Protein AF-A0A4Q3XPX9-F1 (afdb_monomer_lite)

Radius of gyration: 19.95 Å; chains: 1; bounding box: 42×39×56 Å

Foldseek 3Di:
DDADDDDQKDFDAQALEDAADDDPLVLQWQDDDDFFPWKKKWKFWQAKPVPNRDHGDMTGTPDIFIAPEDSRQVCQAGVWFDFDDPDQPDFDPDMDIKMKMWMWTHHPVGIFIKIAMDHPRLRGWIHSNNTIGGRFCRVQSVVCRVVSHRDHTPACPQQRADLGTRCVQPALDPDDFPAKWKAFLVSDTDGDDPVLVVVLVVVRRPADKDWDPDDVQFPDDFPSRLKMWMWTHHPGHHIWIWIATPPGACRIDTNTITGRDCVVVSVSCVVRPND

Sequence (275 aa):
MKTATCPARAQQSPTWVPQPATLAGTSDSLVPPGVPTSAVICSYPAGTNMDQQVAGKTFPLATSTTLAAGLDRIPNDLGYQMRARSSVRACTAAGGPVTNQLLGLTYPTGTVWVAAQDDPNNCSTTSNGTFTADPAFGRVLTDSAKQARWVAPPRDGGCSRGTGRVGSDRDLIPGDPIGFTVCDASNAMRPPSAALRTEVIRVLGALPTTTAQGWSSCGQAPKPQQNRSLVFDYASGPAVSIDVFVGCTPELMGAGRQAKSAAPIVALLRENGYL

pLDDT: mean 86.1, std 11.47, range [52.31, 98.31]

Structure (mmCIF, N/CA/C/O backbone):
data_AF-A0A4Q3XPX9-F1
#
_entry.id   AF-A0A4Q3XPX9-F1
#
loop_
_atom_site.group_PDB
_atom_site.id
_atom_site.type_symbol
_atom_site.label_atom_id
_atom_site.label_alt_id
_atom_site.label_comp_id
_atom_site.label_asym_id
_atom_site.label_entity_id
_atom_site.label_seq_id
_atom_site.pdbx_PDB_ins_code
_atom_site.Cartn_x
_atom_site.Cartn_y
_atom_site.Cartn_z
_atom_site.occupancy
_atom_site.B_iso_or_equiv
_atom_site.auth_seq_id
_atom_site.auth_comp_id
_atom_site.auth_asym_id
_atom_site.auth_atom_id
_atom_site.pdbx_PDB_model_num
ATOM 1 N N . MET A 1 1 ? -11.192 -16.324 23.353 1.00 59.75 1 MET A N 1
ATOM 2 C CA . MET A 1 1 ? -10.216 -15.309 22.887 1.00 59.75 1 MET A CA 1
ATOM 3 C C . MET A 1 1 ? -10.805 -13.933 23.146 1.00 59.75 1 MET A C 1
ATOM 5 O O . MET A 1 1 ? -12.013 -13.790 23.005 1.00 59.75 1 MET A O 1
ATOM 9 N N . LYS A 1 2 ? -10.005 -12.958 23.590 1.00 71.00 2 LYS A N 1
ATOM 10 C CA . LYS A 1 2 ? -10.496 -11.605 23.885 1.00 71.00 2 LYS A CA 1
ATOM 11 C C . LYS A 1 2 ? -10.460 -10.773 22.603 1.00 71.00 2 LYS A C 1
ATOM 13 O O . LYS A 1 2 ? -9.378 -10.502 22.094 1.00 71.00 2 LYS A O 1
ATOM 18 N N . THR A 1 3 ? -11.629 -10.409 22.089 1.00 82.25 3 THR A N 1
ATOM 19 C CA . THR A 1 3 ? -11.771 -9.501 20.945 1.00 82.25 3 THR A CA 1
ATOM 20 C C . THR A 1 3 ? -11.180 -8.136 21.286 1.00 82.25 3 THR A C 1
ATOM 22 O O . THR A 1 3 ? -11.338 -7.652 22.412 1.00 82.25 3 THR A O 1
ATOM 25 N N . ALA A 1 4 ? -10.505 -7.507 20.325 1.00 88.31 4 ALA A N 1
ATOM 26 C CA . ALA A 1 4 ? -10.044 -6.132 20.458 1.00 88.31 4 ALA A CA 1
ATOM 27 C C . ALA A 1 4 ? -11.218 -5.196 20.800 1.00 88.31 4 ALA A C 1
ATOM 29 O O . ALA A 1 4 ? -12.310 -5.313 20.245 1.00 88.31 4 ALA A O 1
ATOM 30 N N . THR A 1 5 ? -11.006 -4.265 21.728 1.00 93.56 5 THR A N 1
ATOM 31 C CA . THR A 1 5 ? -12.011 -3.267 22.120 1.00 93.56 5 THR A CA 1
ATOM 32 C C . THR A 1 5 ? -11.445 -1.880 21.888 1.00 93.56 5 THR A C 1
ATOM 34 O O . THR A 1 5 ? -10.318 -1.602 22.298 1.00 93.56 5 THR A O 1
ATOM 37 N N . CYS A 1 6 ? -12.226 -1.016 21.240 1.00 95.31 6 CYS A N 1
ATOM 38 C CA . CYS A 1 6 ? -11.822 0.355 20.976 1.00 95.31 6 CYS A CA 1
ATOM 39 C C . CYS A 1 6 ? -11.560 1.127 22.274 1.00 95.31 6 CYS A C 1
ATOM 41 O O . CYS A 1 6 ? -12.431 1.160 23.148 1.00 95.31 6 CYS A O 1
ATOM 43 N N . PRO A 1 7 ? -10.400 1.794 22.402 1.00 93.75 7 PRO A N 1
ATOM 44 C CA . PRO A 1 7 ? -10.174 2.741 23.483 1.00 93.75 7 PRO A CA 1
ATOM 45 C C . PRO A 1 7 ? -11.254 3.829 23.493 1.00 93.75 7 PRO A C 1
ATOM 47 O O . PRO A 1 7 ? -11.542 4.425 22.456 1.00 93.75 7 PRO A O 1
ATOM 50 N N . ALA A 1 8 ? -11.828 4.136 24.659 1.00 93.06 8 ALA A N 1
ATOM 51 C CA . ALA A 1 8 ? -12.843 5.192 24.786 1.00 93.06 8 ALA A CA 1
ATOM 52 C C . ALA A 1 8 ? -12.298 6.585 24.416 1.00 93.06 8 ALA A C 1
ATOM 54 O O . ALA A 1 8 ? -13.043 7.475 24.004 1.00 93.06 8 ALA A O 1
ATOM 55 N N . ARG A 1 9 ? -10.984 6.766 24.565 1.00 88.81 9 ARG A N 1
ATOM 56 C CA . ARG A 1 9 ? -10.237 7.931 24.107 1.00 88.81 9 ARG A CA 1
ATOM 57 C C . ARG A 1 9 ? -8.933 7.479 23.482 1.00 88.81 9 ARG A C 1
ATOM 59 O O . ARG A 1 9 ? -8.343 6.498 23.930 1.00 88.81 9 ARG A O 1
ATOM 66 N N . ALA A 1 10 ? -8.469 8.243 22.508 1.00 84.44 10 ALA A N 1
ATOM 67 C CA . ALA A 1 10 ? -7.143 8.082 21.949 1.00 84.44 10 ALA A CA 1
ATOM 68 C C . ALA A 1 10 ? -6.369 9.393 22.055 1.00 84.44 10 ALA A C 1
ATOM 70 O O . ALA A 1 10 ? -6.922 10.473 21.842 1.00 84.44 10 ALA A O 1
ATOM 71 N N . GLN A 1 11 ? -5.099 9.297 22.424 1.00 75.88 11 GLN A N 1
ATOM 72 C CA . GLN A 1 11 ? -4.225 10.451 22.576 1.00 75.88 11 GLN A CA 1
ATOM 73 C C . GLN A 1 11 ? -3.397 10.641 21.309 1.00 75.88 11 GLN A C 1
ATOM 75 O O . GLN A 1 11 ? -2.815 9.689 20.793 1.00 75.88 11 GLN A O 1
ATOM 80 N N . GLN A 1 12 ? -3.312 11.880 20.838 1.00 67.50 12 GLN A N 1
ATOM 81 C CA . GLN A 1 12 ? -2.351 12.266 19.821 1.00 67.50 12 GLN A CA 1
ATOM 82 C C . GLN A 1 12 ? -0.959 12.364 20.459 1.00 67.50 12 GLN A C 1
ATOM 84 O O . GLN A 1 12 ? -0.681 13.267 21.254 1.00 67.50 12 GLN A O 1
ATOM 89 N N . SER A 1 13 ? -0.080 11.425 20.114 1.00 57.84 13 SER A N 1
ATOM 90 C CA . SER A 1 13 ? 1.366 11.684 20.067 1.00 57.84 13 SER A CA 1
ATOM 91 C C . SER A 1 13 ? 1.620 12.623 18.869 1.00 57.84 13 SER A C 1
ATOM 93 O O . SER A 1 13 ? 0.742 12.685 18.008 1.00 57.84 13 SER A O 1
ATOM 95 N N . PRO A 1 14 ? 2.729 13.384 18.746 1.00 60.28 14 PRO A N 1
ATOM 96 C CA . PRO A 1 14 ? 2.996 14.232 17.567 1.00 60.28 14 PRO A CA 1
ATOM 97 C C . PRO A 1 14 ? 2.705 13.565 16.205 1.00 60.28 14 PRO A C 1
ATOM 99 O O . PRO A 1 14 ? 2.434 14.262 15.232 1.00 60.28 14 PRO A O 1
ATOM 102 N N . THR A 1 15 ? 2.680 12.229 16.150 1.00 71.12 15 THR A N 1
ATOM 103 C CA . THR A 1 15 ? 2.099 11.414 15.077 1.00 71.12 15 THR A CA 1
ATOM 104 C C . THR A 1 15 ? 0.996 10.467 15.593 1.00 71.12 15 THR A C 1
ATOM 106 O O . THR A 1 15 ? 1.053 9.965 16.716 1.00 71.12 15 THR A O 1
ATOM 109 N N . TRP A 1 16 ? -0.024 10.187 14.770 1.00 83.88 16 TRP A N 1
ATOM 110 C CA . TRP A 1 16 ? -1.083 9.211 15.081 1.00 83.88 16 TRP A CA 1
ATOM 111 C C . TRP A 1 16 ? -0.562 7.771 14.926 1.00 83.88 16 TRP A C 1
ATOM 113 O O . TRP A 1 16 ? -0.643 7.171 13.856 1.00 83.88 16 TRP A O 1
ATOM 123 N N . VAL A 1 17 ? 0.027 7.235 15.997 1.00 87.75 17 VAL A N 1
ATOM 124 C CA . VAL A 1 17 ? 0.702 5.926 16.033 1.00 87.75 17 VAL A CA 1
ATOM 125 C C . VAL A 1 17 ? 0.261 5.166 17.293 1.00 87.75 17 VAL A C 1
ATOM 127 O O . VAL A 1 17 ? 0.177 5.780 18.361 1.00 87.75 17 VAL A O 1
ATOM 130 N N . PRO A 1 18 ? -0.048 3.857 17.212 1.00 90.06 18 PRO A N 1
ATOM 131 C CA . PRO A 1 18 ? -0.456 3.082 18.375 1.00 90.06 18 PRO A CA 1
ATOM 132 C C . PRO A 1 18 ? 0.765 2.623 19.184 1.00 90.06 18 PRO A C 1
ATOM 134 O O . PRO A 1 18 ? 1.912 2.869 18.813 1.00 90.06 18 PRO A O 1
ATOM 137 N N . GLN A 1 19 ? 0.524 1.920 20.292 1.00 89.31 19 GLN A N 1
ATOM 138 C CA . GLN A 1 19 ? 1.607 1.220 20.986 1.00 89.31 19 GLN A CA 1
ATOM 139 C C . GLN A 1 19 ? 2.285 0.210 20.042 1.00 89.31 19 GLN A C 1
ATOM 141 O O . GLN A 1 19 ? 1.569 -0.438 19.272 1.00 89.31 19 GLN A O 1
ATOM 146 N N . PRO A 1 20 ? 3.623 0.053 20.108 1.00 91.88 20 PRO A N 1
ATOM 147 C CA . PRO A 1 20 ? 4.354 -0.876 19.254 1.00 91.88 20 PRO A CA 1
ATOM 148 C C . PRO A 1 20 ? 3.776 -2.288 19.297 1.00 91.88 20 PRO A C 1
ATOM 150 O O . PRO A 1 20 ? 3.620 -2.885 20.366 1.00 91.88 20 PRO A O 1
ATOM 153 N N . ALA A 1 21 ? 3.460 -2.830 18.123 1.00 92.19 21 ALA A N 1
ATOM 154 C CA . ALA A 1 21 ? 3.026 -4.208 17.994 1.00 92.19 21 ALA A CA 1
ATOM 155 C C . ALA A 1 21 ? 4.154 -5.175 18.391 1.00 92.19 21 ALA A C 1
ATOM 157 O O . ALA A 1 21 ? 5.304 -5.016 17.973 1.00 92.19 21 ALA A O 1
ATOM 158 N N . THR A 1 22 ? 3.798 -6.193 19.177 1.00 90.75 22 THR A N 1
ATOM 159 C CA . THR A 1 22 ? 4.724 -7.195 19.731 1.00 90.75 22 THR A CA 1
ATOM 160 C C . THR A 1 22 ? 4.594 -8.576 19.086 1.00 90.75 22 THR A C 1
ATOM 162 O O . THR A 1 22 ? 5.357 -9.481 19.418 1.00 90.75 22 THR A O 1
ATOM 165 N N . LEU A 1 23 ? 3.625 -8.769 18.183 1.00 92.75 23 LEU A N 1
ATOM 166 C CA . LEU A 1 23 ? 3.420 -10.049 17.506 1.00 92.75 23 LEU A CA 1
ATOM 167 C C . LEU A 1 23 ? 4.528 -10.295 16.470 1.00 92.75 23 LEU A C 1
ATOM 169 O O . LEU A 1 23 ? 4.997 -9.380 15.804 1.00 92.75 23 LEU A O 1
ATOM 173 N N . ALA A 1 24 ? 4.932 -11.552 16.293 1.00 92.00 24 ALA A N 1
ATOM 174 C CA . ALA A 1 24 ? 5.941 -11.899 15.294 1.00 92.00 24 ALA A CA 1
ATOM 175 C C . ALA A 1 24 ? 5.511 -11.459 13.878 1.00 92.00 24 ALA A C 1
ATOM 177 O O . ALA A 1 24 ? 4.355 -11.628 13.491 1.00 92.00 24 ALA A O 1
ATOM 178 N N . GLY A 1 25 ? 6.451 -10.901 13.108 1.00 88.12 25 GLY A N 1
ATOM 179 C CA . GLY A 1 25 ? 6.216 -10.394 11.751 1.00 88.12 25 GLY A CA 1
ATOM 180 C C . GLY A 1 25 ? 5.751 -8.935 11.668 1.00 88.12 25 GLY A C 1
ATOM 181 O O . GLY A 1 25 ? 5.779 -8.361 10.583 1.00 88.12 25 GLY A O 1
ATOM 182 N N . THR A 1 26 ? 5.390 -8.285 12.784 1.00 92.25 26 THR A N 1
ATOM 183 C CA . THR A 1 26 ? 4.960 -6.869 12.771 1.00 92.25 26 THR A CA 1
ATOM 184 C C . THR A 1 26 ? 6.114 -5.867 12.705 1.00 92.25 26 THR A C 1
ATOM 186 O O . THR A 1 26 ? 5.875 -4.667 12.585 1.00 92.25 26 THR A O 1
ATOM 189 N N . SER A 1 27 ? 7.363 -6.335 12.780 1.00 92.88 27 SER A N 1
ATOM 190 C CA . SER A 1 27 ? 8.565 -5.537 12.513 1.00 92.88 27 SER A CA 1
ATOM 191 C C . SER A 1 27 ? 8.738 -5.218 11.036 1.00 92.88 27 SER A C 1
ATOM 193 O O . SER A 1 27 ? 9.240 -4.145 10.702 1.00 92.88 27 SER A O 1
ATOM 195 N N . ASP A 1 28 ? 8.311 -6.132 10.167 1.00 90.75 28 ASP A N 1
ATOM 196 C CA . ASP A 1 28 ? 8.582 -6.115 8.726 1.00 90.75 28 ASP A CA 1
ATOM 197 C C . ASP A 1 28 ? 7.334 -5.819 7.893 1.00 90.75 28 ASP A C 1
ATOM 199 O O . ASP A 1 28 ? 7.420 -5.672 6.676 1.00 90.75 28 ASP A O 1
ATOM 203 N N . SER A 1 29 ? 6.181 -5.707 8.552 1.00 93.06 29 SER A N 1
ATOM 204 C CA . SER A 1 29 ? 4.898 -5.431 7.927 1.00 93.06 29 SER A CA 1
ATOM 205 C C . SER A 1 29 ? 3.913 -4.785 8.903 1.00 93.06 29 SER A C 1
ATOM 207 O O . SER A 1 29 ? 4.084 -4.872 10.120 1.00 93.06 29 SER A O 1
ATOM 209 N N . LEU A 1 30 ? 2.849 -4.159 8.385 1.00 94.69 30 LEU A N 1
ATOM 210 C CA . LEU A 1 30 ? 1.774 -3.587 9.204 1.00 94.69 30 LEU A CA 1
ATOM 211 C C . LEU A 1 30 ? 1.018 -4.656 9.999 1.00 94.69 30 LEU A C 1
ATOM 213 O O . LEU A 1 30 ? 0.559 -4.383 11.109 1.00 94.69 30 LEU A O 1
ATOM 217 N N . VAL A 1 31 ? 0.8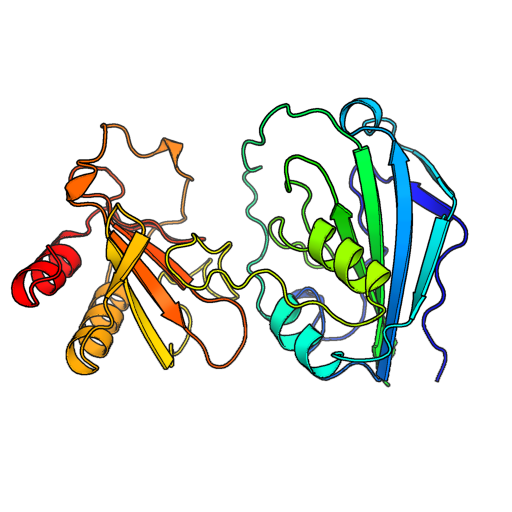93 -5.864 9.453 1.00 95.50 31 VAL A N 1
ATOM 218 C CA . VAL A 1 31 ? 0.153 -6.972 10.067 1.00 95.50 31 VAL A CA 1
ATOM 219 C C . VAL A 1 31 ? 0.906 -8.288 9.864 1.00 95.50 31 VAL A C 1
ATOM 221 O O . VAL A 1 31 ? 1.610 -8.433 8.863 1.00 95.50 31 VAL A O 1
ATOM 224 N N . PRO A 1 32 ? 0.782 -9.256 10.788 1.00 94.06 32 PRO A N 1
ATOM 225 C CA . PRO A 1 32 ? 1.360 -10.577 10.601 1.00 94.06 32 PRO A CA 1
ATOM 226 C C . PRO A 1 32 ? 0.650 -11.325 9.460 1.00 94.06 32 PRO A C 1
ATOM 228 O O . PRO A 1 32 ? -0.485 -10.989 9.106 1.00 94.06 32 PRO A O 1
ATOM 231 N N . PRO A 1 33 ? 1.285 -12.367 8.896 1.00 91.12 33 PRO A N 1
ATOM 232 C CA . PRO A 1 33 ? 0.618 -13.241 7.945 1.00 91.12 33 PRO A CA 1
ATOM 233 C C . PRO A 1 33 ? -0.530 -14.013 8.613 1.00 91.12 33 PRO A C 1
ATOM 235 O O . PRO A 1 33 ? -0.468 -14.366 9.792 1.00 91.12 33 PRO A O 1
ATOM 238 N N . GLY A 1 34 ? -1.551 -14.341 7.821 1.00 93.38 34 GLY A N 1
ATOM 239 C CA . GLY A 1 34 ? -2.706 -15.128 8.256 1.00 93.38 34 GLY A CA 1
ATOM 240 C C . GLY A 1 34 ? -3.943 -14.284 8.542 1.00 93.38 34 GLY A C 1
ATOM 241 O O . GLY A 1 34 ? -3.866 -13.084 8.769 1.00 93.38 34 GLY A O 1
ATOM 242 N N . VAL A 1 35 ? -5.113 -14.916 8.488 1.00 96.44 35 VAL A N 1
ATOM 243 C CA . VAL A 1 35 ? -6.401 -14.223 8.609 1.00 96.44 35 VAL A CA 1
ATOM 244 C C . VAL A 1 35 ? -6.704 -13.926 10.085 1.00 96.44 35 VAL A C 1
ATOM 246 O O . VAL A 1 35 ? -6.677 -14.855 10.898 1.00 96.44 35 VAL A O 1
ATOM 249 N N . PRO A 1 36 ? -7.006 -12.669 10.468 1.00 97.12 36 PRO A N 1
ATOM 250 C CA . PRO A 1 36 ? -7.437 -12.366 11.826 1.00 97.12 36 PRO A CA 1
ATOM 251 C C . PRO A 1 36 ? -8.796 -13.015 12.115 1.00 97.12 36 PRO A C 1
ATOM 253 O O . PRO A 1 36 ? -9.683 -13.062 11.267 1.00 97.12 36 PRO A O 1
ATOM 256 N N . THR A 1 37 ? -8.979 -13.480 13.347 1.00 97.25 37 THR A N 1
ATOM 257 C CA . THR A 1 37 ? -10.240 -14.081 13.822 1.00 97.25 37 THR A CA 1
ATOM 258 C C . THR A 1 37 ? -11.361 -13.056 13.988 1.00 97.25 37 THR A C 1
ATOM 260 O O . THR A 1 37 ? -12.535 -13.405 13.941 1.00 97.25 37 THR A O 1
ATOM 263 N N . SER A 1 38 ? -11.007 -11.790 14.207 1.00 97.75 38 SER A N 1
ATOM 264 C CA . SER A 1 38 ? -11.939 -10.664 14.249 1.00 97.75 38 SER A CA 1
ATOM 265 C C . SER A 1 38 ? -11.202 -9.354 13.987 1.00 97.75 38 SER A C 1
ATOM 267 O O . SER A 1 38 ? -9.986 -9.260 14.191 1.00 97.75 38 SER A O 1
ATOM 269 N N . ALA A 1 39 ? -11.946 -8.344 13.539 1.00 98.19 39 ALA A N 1
ATOM 270 C CA . ALA A 1 39 ? -11.434 -6.998 13.334 1.00 98.19 39 ALA A CA 1
ATOM 271 C C . ALA A 1 39 ? -12.439 -5.944 13.806 1.00 98.19 39 ALA A C 1
ATOM 273 O O . ALA A 1 39 ? -13.644 -6.085 13.587 1.00 98.19 39 ALA A O 1
ATOM 274 N N . VAL A 1 40 ? -11.930 -4.870 14.405 1.00 98.31 40 VAL A N 1
ATOM 275 C CA . VAL A 1 40 ? -12.704 -3.694 14.816 1.00 98.31 40 VAL A CA 1
ATOM 276 C C . VAL A 1 40 ? -12.039 -2.423 14.296 1.00 98.31 40 VAL A C 1
ATOM 278 O O . VAL A 1 40 ? -10.817 -2.314 14.327 1.00 98.31 40 VAL A O 1
ATOM 281 N N . ILE A 1 41 ? -12.829 -1.461 13.827 1.00 98.25 41 ILE A N 1
ATOM 282 C CA . ILE A 1 41 ? -12.363 -0.122 13.457 1.00 98.25 41 ILE A CA 1
ATOM 283 C C . ILE A 1 41 ? -12.927 0.888 14.451 1.00 98.25 41 ILE A C 1
ATOM 285 O O . ILE A 1 41 ? -14.134 0.937 14.687 1.00 98.25 41 ILE A O 1
ATOM 289 N N . CYS A 1 42 ? -12.037 1.695 15.013 1.00 97.88 42 CYS A N 1
ATOM 290 C CA . CYS A 1 42 ? -12.336 2.755 15.960 1.00 97.88 42 CYS A CA 1
ATOM 291 C C . CYS A 1 42 ? -12.097 4.104 15.287 1.00 97.88 42 CYS A C 1
ATOM 293 O O . CYS A 1 42 ? -10.980 4.365 14.832 1.00 97.88 42 CYS A O 1
ATOM 295 N N . SER A 1 43 ? -13.115 4.961 15.250 1.00 96.81 43 SER A N 1
ATOM 296 C CA . SER A 1 43 ? -13.021 6.280 14.620 1.00 96.81 43 SER A CA 1
ATOM 297 C C . SER A 1 43 ? -13.068 7.398 15.653 1.00 96.81 43 SER A C 1
ATOM 299 O O . SER A 1 43 ? -13.954 7.447 16.513 1.00 96.81 43 SER A O 1
ATOM 301 N N . TYR A 1 44 ? -12.124 8.323 15.520 1.00 94.44 44 TYR A N 1
ATOM 302 C CA . TYR A 1 44 ? -11.913 9.455 16.411 1.00 94.44 44 TYR A CA 1
ATOM 303 C C . TYR A 1 44 ? -11.865 10.746 15.575 1.00 94.44 44 TYR A C 1
ATOM 305 O O . TYR A 1 44 ? -10.824 11.065 14.993 1.00 94.44 44 TYR A O 1
ATOM 313 N N . PRO A 1 45 ? -12.980 11.489 15.461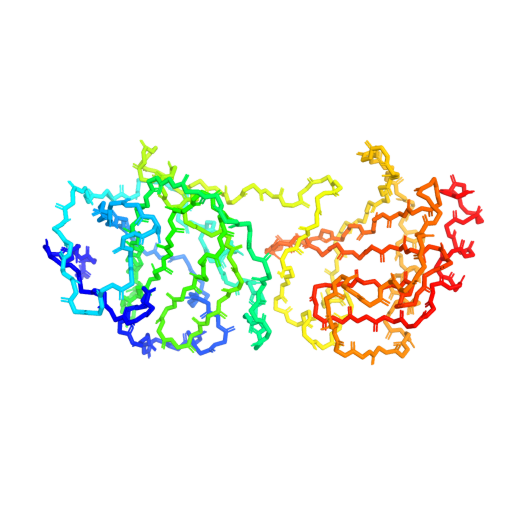 1.00 92.31 45 PRO A N 1
ATOM 314 C CA . PRO A 1 45 ? -13.004 12.776 14.777 1.00 92.31 45 PRO A CA 1
ATOM 315 C C . PRO A 1 45 ? -11.989 13.728 15.407 1.00 92.31 45 PRO A C 1
ATOM 317 O O . PRO A 1 45 ? -11.989 13.930 16.623 1.00 92.31 45 PRO A O 1
ATOM 320 N N . ALA A 1 46 ? -11.120 14.307 14.581 1.00 86.88 46 ALA A N 1
ATOM 321 C CA . ALA A 1 46 ? -9.958 15.050 15.057 1.00 86.88 46 ALA A CA 1
ATOM 322 C C . ALA A 1 46 ? -9.989 16.554 14.730 1.00 86.88 46 ALA A C 1
ATOM 324 O O . ALA A 1 46 ? -9.050 17.279 15.067 1.00 86.88 46 ALA A O 1
ATOM 325 N N . GLY A 1 47 ? -11.091 17.037 14.149 1.00 84.88 47 GLY A N 1
ATOM 326 C CA . GLY A 1 47 ? -11.241 18.421 13.698 1.00 84.88 47 GLY A CA 1
ATOM 327 C C . GLY A 1 47 ? -10.686 18.588 12.290 1.00 84.88 47 GLY A C 1
ATOM 328 O O . GLY A 1 47 ? -10.949 17.742 11.436 1.00 84.88 47 GLY A O 1
ATOM 329 N N . THR A 1 48 ? -9.935 19.660 12.043 1.00 82.69 48 THR A N 1
ATOM 330 C CA . THR A 1 48 ? -9.273 19.881 10.753 1.00 82.69 48 THR A CA 1
ATOM 331 C C . THR A 1 48 ? -7.778 19.604 10.837 1.00 82.69 48 THR A C 1
ATOM 333 O O . THR A 1 48 ? -7.175 19.765 11.895 1.00 82.69 48 THR A O 1
ATOM 336 N N . ASN A 1 49 ? -7.152 19.229 9.723 1.00 73.00 49 ASN A N 1
ATOM 337 C CA . ASN A 1 49 ? -5.699 19.024 9.639 1.00 73.00 49 ASN A CA 1
ATOM 338 C C . ASN A 1 49 ? -4.879 20.283 9.981 1.00 73.00 49 ASN A C 1
ATOM 340 O O . ASN A 1 49 ? -3.712 20.160 10.346 1.00 73.00 49 ASN A O 1
ATOM 344 N N . MET A 1 50 ? -5.486 21.471 9.919 1.00 67.44 50 MET A N 1
ATOM 345 C CA . MET A 1 50 ? -4.874 22.729 10.363 1.00 67.44 50 MET A CA 1
ATOM 346 C C . MET A 1 50 ? -4.838 22.852 11.898 1.00 67.44 50 MET A C 1
ATOM 348 O O . MET A 1 50 ? -3.954 23.507 12.441 1.00 67.44 50 MET A O 1
ATOM 352 N N . ASP A 1 51 ? -5.742 22.164 12.603 1.00 65.75 51 ASP A N 1
ATOM 353 C CA . ASP A 1 51 ? -5.859 22.178 14.070 1.00 65.75 51 ASP A CA 1
ATOM 354 C C . ASP A 1 51 ? -5.079 21.038 14.749 1.00 65.75 51 ASP A C 1
ATOM 356 O O . ASP A 1 51 ? -5.020 20.950 15.980 1.00 65.75 51 ASP A O 1
ATOM 360 N N . GLN A 1 52 ? -4.528 20.108 13.963 1.00 61.06 52 GLN A N 1
ATOM 361 C CA . GLN A 1 52 ? -3.982 18.839 14.451 1.00 61.06 52 GLN A CA 1
ATOM 362 C C . GLN A 1 52 ? -2.567 18.922 15.043 1.00 61.06 52 GLN A C 1
ATOM 364 O O . GLN A 1 52 ? -2.023 17.894 15.432 1.00 61.06 52 GLN A O 1
ATOM 369 N N . GLN A 1 53 ? -1.962 20.104 15.169 1.00 57.81 53 GLN A N 1
ATOM 370 C CA . GLN A 1 53 ? -0.582 20.235 15.669 1.00 57.81 53 GLN A CA 1
ATOM 371 C C . GLN A 1 53 ? -0.448 20.304 17.202 1.00 57.81 53 GLN A C 1
ATOM 373 O O . GLN A 1 53 ? 0.643 20.539 17.719 1.00 57.81 53 GLN A O 1
ATOM 378 N N . VAL A 1 54 ? -1.525 20.079 17.959 1.00 62.81 54 VAL A N 1
ATOM 379 C CA . VAL A 1 54 ? -1.479 20.154 19.428 1.00 62.81 54 VAL A CA 1
ATOM 380 C C . VAL A 1 54 ? -1.151 18.784 20.027 1.00 62.81 54 VAL A C 1
ATOM 382 O O . VAL A 1 54 ? -2.022 17.924 20.176 1.00 62.81 54 VAL A O 1
ATOM 385 N N . ALA A 1 55 ? 0.116 18.583 20.395 1.00 66.06 55 ALA A N 1
ATOM 386 C CA . ALA A 1 55 ? 0.557 17.390 21.117 1.00 66.06 55 ALA A CA 1
ATOM 387 C C . ALA A 1 55 ? -0.234 17.201 22.427 1.00 66.06 55 ALA A C 1
ATOM 389 O O . ALA A 1 55 ? -0.533 18.163 23.132 1.00 66.06 55 ALA A O 1
ATOM 390 N N . GLY A 1 56 ? -0.580 15.953 22.759 1.00 68.19 56 GLY A N 1
ATOM 391 C CA . GLY A 1 56 ? -1.326 15.632 23.982 1.00 68.19 56 GLY A CA 1
ATOM 392 C C . GLY A 1 56 ? -2.841 15.841 23.888 1.00 68.19 56 GLY A C 1
ATOM 393 O O . GLY A 1 56 ? -3.553 15.534 24.845 1.00 68.19 56 GLY A O 1
ATOM 394 N N . LYS A 1 57 ? -3.366 16.296 22.741 1.00 79.38 57 LYS A N 1
ATOM 395 C CA . LYS A 1 57 ? -4.812 16.335 22.492 1.00 79.38 57 LYS A CA 1
ATOM 396 C C . LYS A 1 57 ? -5.391 14.920 22.563 1.00 79.38 57 LYS A C 1
ATOM 398 O O . LYS A 1 57 ? -4.809 13.967 22.047 1.00 79.38 57 LYS A O 1
ATOM 403 N N . THR A 1 58 ? -6.541 14.780 23.217 1.00 84.69 58 THR A N 1
ATOM 404 C CA . THR A 1 58 ? -7.272 13.509 23.291 1.00 84.69 58 THR A CA 1
ATOM 405 C C . THR A 1 58 ? -8.549 13.597 22.476 1.00 84.69 58 THR A C 1
ATOM 407 O O . THR A 1 58 ? -9.228 14.624 22.476 1.00 84.69 58 THR A O 1
ATOM 410 N N . PHE A 1 59 ? -8.875 12.514 21.781 1.00 87.69 59 PHE A N 1
ATOM 411 C CA . PHE A 1 59 ? -10.057 12.412 20.941 1.00 87.69 59 PHE A CA 1
ATOM 412 C C . PHE A 1 59 ? -11.013 11.370 21.517 1.00 87.69 59 PHE A C 1
ATOM 414 O O . PHE A 1 59 ? -10.581 10.242 21.788 1.00 87.69 59 PHE A O 1
ATOM 421 N N . PRO A 1 60 ? -12.291 11.717 21.735 1.00 92.81 60 PRO A N 1
ATOM 422 C CA . PRO A 1 60 ? -13.289 10.748 22.156 1.00 92.81 60 PRO A CA 1
ATOM 423 C C . PRO A 1 60 ? -13.594 9.776 21.015 1.00 92.81 60 PRO A C 1
ATOM 425 O O . PRO A 1 60 ? -13.613 10.155 19.842 1.00 92.81 60 PRO A O 1
ATOM 428 N N . LEU A 1 61 ? -13.842 8.517 21.368 1.00 96.00 61 LEU A N 1
ATOM 429 C CA . LEU A 1 61 ? -14.366 7.529 20.434 1.00 96.00 61 LEU A CA 1
ATOM 430 C C . LEU A 1 61 ? -15.735 7.993 19.927 1.00 96.00 61 LEU A C 1
ATOM 432 O O . LEU A 1 61 ? -16.640 8.209 20.731 1.00 96.00 61 LEU A O 1
ATOM 436 N N . ALA A 1 62 ? -15.892 8.120 18.610 1.00 96.50 62 ALA A N 1
ATOM 437 C CA . ALA A 1 62 ? -17.191 8.398 18.004 1.00 96.50 62 ALA A CA 1
ATOM 438 C C . ALA A 1 62 ? -17.899 7.108 17.587 1.00 96.50 62 ALA A C 1
ATOM 440 O O . ALA A 1 62 ? -19.075 6.921 17.887 1.00 96.50 62 ALA A O 1
ATOM 441 N N . THR A 1 63 ? -17.180 6.205 16.916 1.00 97.19 63 THR A N 1
ATOM 442 C CA . THR A 1 63 ? -17.739 4.939 16.431 1.00 97.19 63 THR A CA 1
ATOM 443 C C . THR A 1 63 ? -16.772 3.783 16.641 1.00 97.19 63 THR A C 1
ATOM 445 O O . THR A 1 63 ? -15.557 3.935 16.515 1.00 97.19 63 THR A O 1
ATOM 448 N N . SER A 1 64 ? -17.339 2.615 16.937 1.00 97.75 64 SER A N 1
ATOM 449 C CA . SER A 1 64 ? -16.654 1.326 17.018 1.00 97.75 64 SER A CA 1
ATOM 450 C C . SER A 1 64 ? -17.411 0.345 16.135 1.00 97.75 64 SER A C 1
ATOM 452 O O . SER A 1 64 ? -18.570 0.034 16.415 1.00 97.75 64 SER A O 1
ATOM 454 N N . THR A 1 65 ? -16.775 -0.128 15.068 1.00 98.25 65 THR A N 1
ATOM 455 C CA . THR A 1 65 ? -17.411 -1.012 14.091 1.00 98.25 65 THR A CA 1
ATOM 456 C C . THR A 1 65 ? -16.652 -2.319 13.986 1.00 98.25 65 THR A C 1
ATOM 458 O O . THR A 1 65 ? -15.493 -2.342 13.581 1.00 98.25 65 THR A O 1
ATOM 461 N N . THR A 1 66 ? -17.318 -3.426 14.308 1.00 98.19 66 THR A N 1
ATOM 462 C CA . THR A 1 66 ? -16.786 -4.765 14.025 1.00 98.19 66 THR A CA 1
ATOM 463 C C . THR A 1 66 ? -16.991 -5.087 12.549 1.00 98.19 66 THR A C 1
ATOM 465 O O . THR A 1 66 ? -18.085 -4.888 12.021 1.00 98.19 66 THR A O 1
ATOM 468 N N . LEU A 1 67 ? -15.951 -5.584 11.879 1.00 97.94 67 LEU A N 1
ATOM 469 C CA . LEU A 1 67 ? -16.061 -6.020 10.489 1.00 97.94 67 LEU A CA 1
ATOM 470 C C . LEU A 1 67 ? -16.706 -7.405 10.434 1.00 97.94 67 LEU A C 1
ATOM 472 O O . LEU A 1 67 ? -16.183 -8.363 11.000 1.00 97.94 67 LEU A O 1
ATOM 476 N N . ALA A 1 68 ? -17.823 -7.512 9.721 1.00 96.12 68 ALA A N 1
ATOM 477 C CA . ALA A 1 68 ? -18.566 -8.757 9.553 1.00 96.12 68 ALA A CA 1
ATOM 478 C C . ALA A 1 68 ? -18.022 -9.638 8.413 1.00 96.12 68 ALA A C 1
ATOM 480 O O . ALA A 1 68 ? -18.329 -10.825 8.358 1.00 96.12 68 ALA A O 1
ATOM 481 N N . ALA A 1 69 ? -17.236 -9.074 7.488 1.00 96.31 69 ALA A N 1
ATOM 482 C CA . ALA A 1 69 ? -16.731 -9.786 6.314 1.00 96.31 69 ALA A CA 1
ATOM 483 C C . ALA A 1 69 ? -15.414 -9.203 5.772 1.00 96.31 69 ALA A C 1
ATOM 485 O O . ALA A 1 69 ? -15.071 -8.045 6.030 1.00 96.31 69 ALA A O 1
ATOM 486 N N . GLY A 1 70 ? -14.715 -10.000 4.955 1.00 95.31 70 GLY A N 1
ATOM 487 C CA . GLY A 1 70 ? -13.522 -9.593 4.202 1.00 95.31 70 GLY A CA 1
ATOM 488 C C . GLY A 1 70 ? -12.206 -9.631 4.985 1.00 95.31 70 GLY A C 1
ATOM 489 O O . GLY A 1 70 ? -11.226 -9.040 4.534 1.00 95.31 70 GLY A O 1
ATOM 490 N N . LEU A 1 71 ? -12.179 -10.297 6.146 1.00 96.50 71 LEU A N 1
ATOM 491 C CA . LEU A 1 71 ? -10.984 -10.418 6.992 1.00 96.50 71 LEU A CA 1
ATOM 492 C C . LEU A 1 71 ? -9.826 -11.129 6.283 1.00 96.50 71 LEU A C 1
ATOM 494 O O . LEU A 1 71 ? -8.668 -10.809 6.524 1.00 96.50 71 LEU A O 1
ATOM 498 N N . ASP A 1 72 ? -10.143 -12.061 5.389 1.00 95.06 72 ASP A N 1
ATOM 499 C CA . ASP A 1 72 ? -9.209 -12.839 4.575 1.00 95.06 72 ASP A CA 1
ATOM 500 C C . ASP A 1 72 ? -8.342 -11.976 3.647 1.00 95.06 72 ASP A C 1
ATOM 502 O O . ASP A 1 72 ? -7.233 -12.368 3.285 1.00 95.06 72 ASP A O 1
ATOM 506 N N . ARG A 1 73 ? -8.814 -10.774 3.303 1.00 91.94 73 ARG A N 1
ATOM 507 C CA . ARG A 1 73 ? -8.108 -9.839 2.418 1.00 91.94 73 ARG A CA 1
ATOM 508 C C . ARG A 1 73 ? -7.141 -8.917 3.153 1.00 91.94 73 ARG A C 1
ATOM 510 O O . ARG A 1 73 ? -6.154 -8.486 2.564 1.00 91.94 73 ARG A O 1
ATOM 517 N N . ILE A 1 74 ? -7.384 -8.662 4.439 1.00 94.12 74 ILE A N 1
ATOM 518 C CA . ILE A 1 74 ? -6.592 -7.735 5.263 1.00 94.12 74 ILE A CA 1
ATOM 519 C C . ILE A 1 74 ? -5.088 -8.058 5.233 1.00 94.12 74 ILE A C 1
ATOM 521 O O . ILE A 1 74 ? -4.299 -7.132 5.029 1.00 94.12 74 ILE A O 1
ATOM 525 N N . PRO A 1 75 ? -4.650 -9.326 5.380 1.00 93.00 75 PRO A N 1
ATOM 526 C CA . PRO A 1 75 ? -3.228 -9.654 5.360 1.00 93.00 75 PRO A CA 1
ATOM 527 C C . PRO A 1 75 ? -2.582 -9.366 4.008 1.00 93.00 75 PRO A C 1
ATOM 529 O O . PRO A 1 75 ? -1.427 -8.972 3.962 1.00 93.00 75 PRO A O 1
ATOM 532 N N . ASN A 1 76 ? -3.311 -9.510 2.902 1.00 89.62 76 ASN A N 1
ATOM 533 C CA . ASN A 1 76 ? -2.769 -9.187 1.585 1.00 89.62 76 ASN A CA 1
ATOM 534 C C . ASN A 1 76 ? -2.678 -7.672 1.373 1.00 89.62 76 ASN A C 1
ATOM 536 O O . ASN A 1 76 ? -1.675 -7.182 0.858 1.00 89.62 76 ASN A O 1
ATOM 540 N N . ASP A 1 77 ? -3.691 -6.922 1.801 1.00 89.94 77 ASP A N 1
ATOM 541 C CA . ASP A 1 77 ? -3.735 -5.480 1.569 1.00 89.94 77 ASP A CA 1
ATOM 542 C C . ASP A 1 77 ? -2.748 -4.725 2.473 1.00 89.94 77 ASP A C 1
ATOM 544 O O . ASP A 1 77 ? -2.019 -3.856 1.999 1.00 89.94 77 ASP A O 1
ATOM 548 N N . LEU A 1 78 ? -2.659 -5.080 3.758 1.00 92.00 78 LEU A N 1
ATOM 549 C CA . LEU A 1 78 ? -1.748 -4.434 4.713 1.00 92.00 78 LEU A CA 1
ATOM 550 C C . LEU A 1 78 ? -0.369 -5.104 4.775 1.00 92.00 78 LEU A C 1
ATOM 552 O O . LEU A 1 78 ? 0.625 -4.436 5.058 1.00 92.00 78 LEU A O 1
ATOM 556 N N . GLY A 1 79 ? -0.298 -6.412 4.518 1.00 92.75 79 GLY A N 1
ATOM 557 C CA . GLY A 1 79 ? 0.899 -7.221 4.754 1.00 92.75 79 GLY A CA 1
ATOM 558 C C . GLY A 1 79 ? 2.036 -6.987 3.757 1.00 92.75 79 GLY A C 1
ATOM 559 O O . GLY A 1 79 ? 3.199 -7.238 4.069 1.00 92.75 79 GLY A O 1
ATOM 560 N N . TYR A 1 80 ? 1.709 -6.488 2.564 1.00 90.69 80 TYR A N 1
ATOM 561 C CA . TYR A 1 80 ? 2.653 -6.317 1.455 1.00 90.69 80 TYR A CA 1
ATOM 562 C C . TYR A 1 80 ? 3.053 -4.863 1.207 1.00 90.69 80 TYR A C 1
ATOM 564 O O . TYR A 1 80 ? 3.644 -4.565 0.171 1.00 90.69 80 TYR A O 1
ATOM 572 N N . GLN A 1 81 ? 2.754 -3.957 2.135 1.00 89.38 81 GLN A N 1
ATOM 573 C CA . GLN A 1 81 ? 3.093 -2.546 1.989 1.00 89.38 81 GLN A CA 1
ATOM 574 C C . GLN A 1 81 ? 4.604 -2.309 2.066 1.00 89.38 81 GLN A C 1
ATOM 576 O O . GLN A 1 81 ? 5.312 -2.934 2.855 1.00 89.38 81 GLN A O 1
ATOM 581 N N . MET A 1 82 ? 5.102 -1.378 1.252 1.00 88.31 82 MET A N 1
ATOM 582 C CA . MET A 1 82 ? 6.476 -0.899 1.374 1.00 88.31 82 MET A CA 1
ATOM 583 C C . MET A 1 82 ? 6.630 -0.073 2.659 1.00 88.31 82 MET A C 1
ATOM 585 O O . MET A 1 82 ? 5.729 0.677 3.045 1.00 88.31 82 MET A O 1
ATOM 589 N N . ARG A 1 83 ? 7.792 -0.180 3.317 1.00 88.19 83 ARG A N 1
ATOM 590 C CA . ARG A 1 83 ? 8.131 0.705 4.436 1.00 88.19 83 ARG A CA 1
ATOM 591 C C . ARG A 1 83 ? 8.196 2.150 3.941 1.00 88.19 83 ARG A C 1
ATOM 593 O O . ARG A 1 83 ? 8.804 2.421 2.906 1.00 88.19 83 ARG A O 1
ATOM 600 N N . ALA A 1 84 ? 7.603 3.060 4.707 1.00 83.56 84 ALA A N 1
ATOM 601 C CA . ALA A 1 84 ? 7.641 4.486 4.433 1.00 83.56 84 ALA A CA 1
ATOM 602 C C . ALA A 1 84 ? 9.086 4.965 4.267 1.00 83.56 84 ALA A C 1
ATOM 604 O O . ALA A 1 84 ? 9.991 4.565 5.010 1.00 83.56 84 ALA A O 1
ATOM 605 N N . ARG A 1 85 ? 9.294 5.845 3.290 1.00 75.94 85 ARG A N 1
ATOM 606 C CA . ARG A 1 85 ? 10.598 6.471 3.055 1.00 75.94 85 ARG A CA 1
ATOM 607 C C . ARG A 1 85 ? 10.878 7.520 4.128 1.00 75.94 85 ARG A C 1
ATOM 609 O O . ARG A 1 85 ? 9.967 8.135 4.671 1.00 75.94 85 ARG A O 1
ATOM 616 N N . SER A 1 86 ? 12.158 7.765 4.401 1.00 62.59 86 SER A N 1
ATOM 617 C CA . SER A 1 86 ? 12.582 8.834 5.318 1.00 62.59 86 SER A CA 1
ATOM 618 C C . SER A 1 86 ? 12.281 10.239 4.782 1.00 62.59 86 SER A C 1
ATOM 620 O O . SER A 1 86 ? 12.200 11.189 5.557 1.00 62.59 86 SER A O 1
ATOM 622 N N . SER A 1 87 ? 12.095 10.388 3.468 1.00 59.31 87 SER A N 1
ATOM 623 C CA . SER A 1 87 ? 11.659 11.636 2.847 1.00 59.31 87 SER A CA 1
ATOM 624 C C . SER A 1 87 ? 10.148 11.816 2.999 1.00 59.31 87 SER A C 1
ATOM 626 O O . SER A 1 87 ? 9.372 11.034 2.447 1.00 59.31 87 SER A O 1
ATOM 628 N N . VAL A 1 88 ? 9.732 12.877 3.691 1.00 55.78 88 VAL A N 1
ATOM 629 C CA . VAL A 1 88 ? 8.320 13.266 3.801 1.00 55.78 88 VAL A CA 1
ATOM 630 C C . VAL A 1 88 ? 7.797 13.626 2.410 1.00 55.78 88 VAL A C 1
ATOM 632 O O . VAL A 1 88 ? 8.341 14.507 1.741 1.00 55.78 88 VAL A O 1
ATOM 635 N N . ARG A 1 89 ? 6.745 12.937 1.959 1.00 62.25 89 ARG A N 1
ATOM 636 C CA . ARG A 1 89 ? 6.037 13.293 0.725 1.00 62.25 89 ARG A CA 1
ATOM 637 C C . ARG A 1 89 ? 5.545 14.737 0.843 1.00 62.25 89 ARG A C 1
ATOM 639 O O . ARG A 1 89 ? 4.893 15.086 1.821 1.00 62.25 89 ARG A O 1
ATOM 646 N N . ALA A 1 90 ? 5.835 15.564 -0.161 1.00 62.62 90 ALA A N 1
ATOM 647 C CA . ALA A 1 90 ? 5.238 16.890 -0.245 1.00 62.62 90 ALA A CA 1
ATOM 648 C C . ALA A 1 90 ? 3.724 16.735 -0.437 1.00 62.62 90 ALA A C 1
ATOM 650 O O . ALA A 1 90 ? 3.264 16.157 -1.424 1.00 62.62 90 ALA A O 1
ATOM 651 N N . CYS A 1 91 ? 2.971 17.219 0.539 1.00 69.62 91 CYS A N 1
ATOM 652 C CA . CYS A 1 91 ? 1.520 17.170 0.564 1.00 69.62 91 CYS A CA 1
ATOM 653 C C . CYS A 1 91 ? 0.962 18.540 0.221 1.00 69.62 91 CYS A C 1
ATOM 655 O O . CYS A 1 91 ? 1.557 19.564 0.560 1.00 69.62 91 CYS A O 1
ATOM 657 N N . THR A 1 92 ? -0.175 18.567 -0.466 1.00 67.69 92 THR A N 1
ATOM 658 C CA . THR A 1 92 ? -0.889 19.819 -0.700 1.00 67.69 92 THR A CA 1
ATOM 659 C C . THR A 1 92 ? -1.324 20.428 0.633 1.00 67.69 92 THR A C 1
ATOM 661 O O . THR A 1 92 ? -1.534 19.722 1.614 1.00 67.69 92 THR A O 1
ATOM 664 N N . ALA A 1 93 ? -1.477 21.750 0.685 1.00 71.12 93 ALA A N 1
ATOM 665 C CA . ALA A 1 93 ? -1.993 22.443 1.866 1.00 71.12 93 ALA A CA 1
ATOM 666 C C . ALA A 1 93 ? -3.536 22.418 1.918 1.00 71.12 93 ALA A C 1
ATOM 668 O O . ALA A 1 93 ? -4.154 23.388 2.354 1.00 71.12 93 ALA A O 1
ATOM 669 N N . ALA A 1 94 ? -4.185 21.355 1.416 1.00 76.88 94 ALA A N 1
ATOM 670 C CA . ALA A 1 94 ? -5.642 21.307 1.388 1.00 76.88 94 ALA A CA 1
ATOM 671 C C . ALA A 1 94 ? -6.165 21.133 2.818 1.00 76.88 94 ALA A C 1
ATOM 673 O O . ALA A 1 94 ? -5.850 20.149 3.493 1.00 76.88 94 ALA A O 1
ATOM 674 N N . GLY A 1 95 ? -6.932 22.115 3.285 1.00 79.88 95 GLY A N 1
ATOM 675 C CA . GLY A 1 95 ? -7.601 22.077 4.580 1.00 79.88 95 GLY A CA 1
ATOM 676 C C . GLY A 1 95 ? -8.882 21.248 4.523 1.00 79.88 95 GLY A C 1
ATOM 677 O O . GLY A 1 95 ? -9.600 21.273 3.523 1.00 79.88 95 GLY A O 1
ATOM 678 N N . GLY A 1 96 ? -9.203 20.535 5.598 1.00 85.81 96 GLY A N 1
ATOM 679 C CA . GLY A 1 96 ? -10.470 19.817 5.703 1.00 85.81 96 GLY A CA 1
ATOM 680 C C . GLY A 1 96 ? -10.549 18.875 6.902 1.00 85.81 96 GLY A C 1
ATOM 681 O O . GLY A 1 96 ? -9.622 18.831 7.717 1.00 85.81 96 GLY A O 1
ATOM 682 N N . PRO A 1 97 ? -11.675 18.154 7.039 1.00 89.00 97 PRO A N 1
ATOM 683 C CA . PRO A 1 97 ? -11.934 17.312 8.194 1.00 89.00 97 PRO A CA 1
ATOM 684 C C . PRO A 1 97 ? -10.966 16.138 8.243 1.00 89.00 97 PRO A C 1
ATOM 686 O O . PRO A 1 97 ? -10.632 15.547 7.218 1.00 89.00 97 PRO A O 1
ATOM 689 N N . VAL A 1 98 ? -10.573 15.778 9.459 1.00 88.50 98 VAL A N 1
ATOM 690 C CA . VAL A 1 98 ? -9.713 14.636 9.724 1.00 88.50 98 VAL A CA 1
ATOM 691 C C . VAL A 1 98 ? -10.384 13.671 10.680 1.00 88.50 98 VAL A C 1
ATOM 693 O O . VAL A 1 98 ? -10.929 14.065 11.716 1.00 88.50 98 VAL A O 1
ATOM 696 N N . THR A 1 99 ? -10.287 12.387 10.352 1.00 92.06 99 THR A N 1
ATOM 697 C CA . THR A 1 99 ? -10.663 11.302 11.256 1.00 92.06 99 THR A CA 1
ATOM 698 C C . THR A 1 99 ? -9.466 10.402 11.511 1.00 92.06 99 THR A C 1
ATOM 700 O O . THR A 1 99 ? -8.903 9.804 10.595 1.00 92.06 99 THR A O 1
ATOM 703 N N . ASN A 1 100 ? -9.104 10.278 12.781 1.00 92.44 100 ASN A N 1
ATOM 704 C CA . ASN A 1 100 ? -8.101 9.335 13.239 1.00 92.44 100 ASN A CA 1
ATOM 705 C C . ASN A 1 100 ? -8.750 7.950 13.338 1.00 92.44 100 ASN A C 1
ATOM 707 O O . ASN A 1 100 ? -9.774 7.785 14.002 1.00 92.44 100 ASN A O 1
ATOM 711 N N . GLN A 1 101 ? -8.177 6.964 12.653 1.00 94.69 101 GLN A N 1
ATOM 712 C CA . GLN A 1 101 ? -8.693 5.600 12.575 1.00 94.69 101 GLN A CA 1
ATOM 713 C C . GLN A 1 101 ? -7.734 4.629 13.262 1.00 94.69 101 GLN A C 1
ATOM 715 O O . GLN A 1 101 ? -6.515 4.717 13.095 1.00 94.69 101 GLN A O 1
ATOM 720 N N . LEU A 1 102 ? -8.285 3.679 14.013 1.00 95.88 102 LEU A N 1
ATOM 721 C CA . LEU A 1 102 ? -7.533 2.595 14.635 1.00 95.88 102 LEU A CA 1
ATOM 722 C C . LEU A 1 102 ? -8.192 1.252 14.301 1.00 95.88 102 LEU A C 1
ATOM 724 O O . LEU A 1 102 ? -9.320 0.991 14.710 1.00 95.88 102 LEU A O 1
ATOM 728 N N . LEU A 1 103 ? -7.488 0.402 13.559 1.00 97.62 103 LEU A N 1
ATOM 729 C CA . LEU A 1 103 ? -7.895 -0.961 13.231 1.00 97.62 103 LEU A CA 1
ATOM 730 C C . LEU A 1 103 ? -7.284 -1.931 14.248 1.00 97.62 103 LEU A C 1
ATOM 732 O O . LEU A 1 103 ? -6.066 -2.076 14.311 1.00 97.62 103 LEU A O 1
ATOM 736 N N . GLY A 1 104 ? -8.121 -2.608 15.027 1.00 97.75 104 GLY A N 1
ATOM 737 C CA . GLY A 1 104 ? -7.721 -3.704 15.907 1.00 97.75 104 GLY A CA 1
ATOM 738 C C . GLY A 1 104 ? -7.965 -5.048 15.243 1.00 97.75 104 GLY A C 1
ATOM 739 O O . GLY A 1 104 ? -9.101 -5.355 14.893 1.00 97.75 104 GLY A O 1
ATOM 740 N N . LEU A 1 105 ? -6.916 -5.852 15.094 1.00 98.06 105 LEU A N 1
ATOM 741 C CA . LEU A 1 105 ? -6.951 -7.184 14.492 1.00 98.06 105 LEU A CA 1
ATOM 742 C C . LEU A 1 105 ? -6.608 -8.234 15.541 1.00 98.06 105 LEU A C 1
ATOM 744 O O . LEU A 1 105 ? -5.491 -8.246 16.058 1.00 98.06 105 LEU A O 1
ATOM 748 N N . THR A 1 106 ? -7.545 -9.128 15.845 1.00 97.56 106 THR A N 1
ATOM 749 C CA . THR A 1 106 ? -7.335 -10.191 16.832 1.00 97.56 106 THR A CA 1
ATOM 750 C C . THR A 1 106 ? -6.953 -11.497 16.143 1.00 97.56 106 THR A C 1
ATOM 752 O O . THR A 1 106 ? -7.708 -12.051 15.344 1.00 97.56 106 THR A O 1
ATOM 755 N N . TYR A 1 107 ? -5.797 -12.026 16.515 1.00 95.88 107 TYR A N 1
ATOM 756 C CA . TYR A 1 107 ? -5.252 -13.322 16.124 1.00 95.88 107 TYR A CA 1
ATOM 757 C C . TYR A 1 107 ? -5.287 -14.287 17.318 1.00 95.88 107 TYR A C 1
ATOM 759 O O . TYR A 1 107 ? -5.391 -13.843 18.466 1.00 95.88 107 TYR A O 1
ATOM 767 N N . PRO A 1 108 ? -5.127 -15.605 17.096 1.00 93.75 108 PRO A N 1
ATOM 768 C CA . PRO A 1 108 ? -4.999 -16.566 18.194 1.00 93.75 108 PRO A CA 1
ATOM 769 C C . PRO A 1 108 ? -3.858 -16.235 19.167 1.00 93.75 108 PRO A C 1
ATOM 771 O O . PRO A 1 108 ? -3.954 -16.525 20.356 1.00 93.75 108 PRO A O 1
ATOM 774 N N . THR A 1 109 ? -2.794 -15.610 18.660 1.00 91.06 109 THR A N 1
ATOM 775 C CA . THR A 1 109 ? -1.564 -15.281 19.392 1.00 91.06 109 THR A CA 1
ATOM 776 C C . THR A 1 109 ? -1.556 -13.881 20.010 1.00 91.06 109 THR A C 1
ATOM 778 O O . THR A 1 109 ? -0.628 -13.556 20.746 1.00 91.06 109 THR A O 1
ATOM 781 N N . GLY A 1 110 ? -2.561 -13.039 19.745 1.00 93.81 110 GLY A N 1
ATOM 782 C CA . GLY A 1 110 ? -2.622 -11.680 20.288 1.00 93.81 110 GLY A CA 1
ATOM 783 C C . GLY A 1 110 ? -3.379 -10.699 19.399 1.00 93.81 110 GLY A C 1
ATOM 784 O O . GLY A 1 110 ? -4.100 -11.092 18.490 1.00 93.81 110 GLY A O 1
ATOM 785 N N . THR A 1 111 ? -3.249 -9.401 19.671 1.00 95.38 111 THR A N 1
ATOM 786 C CA . THR A 1 111 ? -3.907 -8.338 18.892 1.00 95.38 111 THR A CA 1
ATOM 787 C C . THR A 1 111 ? -2.874 -7.384 18.313 1.00 95.38 111 THR A C 1
ATOM 789 O O . THR A 1 111 ? -1.948 -6.983 19.014 1.00 95.38 111 THR A O 1
ATOM 792 N N . VAL A 1 112 ? -3.064 -6.991 17.054 1.00 96.81 112 VAL A N 1
ATOM 793 C CA . VAL A 1 112 ? -2.303 -5.920 16.401 1.00 96.81 112 VAL A CA 1
ATOM 794 C C . VAL A 1 112 ? -3.208 -4.717 16.212 1.00 96.81 112 VAL A C 1
ATOM 796 O O . VAL A 1 112 ? -4.355 -4.859 15.794 1.00 96.81 112 VAL A O 1
ATOM 799 N N . TRP A 1 113 ? -2.675 -3.539 16.510 1.00 96.75 113 TRP A N 1
ATOM 800 C CA . TRP A 1 113 ? -3.338 -2.269 16.267 1.00 96.75 113 TRP A CA 1
ATOM 801 C C . TRP A 1 113 ? -2.641 -1.551 15.118 1.00 96.75 113 TRP A C 1
ATOM 803 O O . TRP A 1 113 ? -1.425 -1.392 15.147 1.00 96.75 113 TRP A O 1
ATOM 813 N N . VAL A 1 114 ? -3.407 -1.117 14.121 1.00 96.12 114 VAL A N 1
ATOM 814 C CA . VAL A 1 114 ? -2.924 -0.343 12.975 1.00 96.12 114 VAL A CA 1
ATOM 815 C C . VAL A 1 114 ? -3.625 1.009 12.976 1.00 96.12 114 VAL A C 1
ATOM 817 O O . VAL A 1 114 ? -4.850 1.083 12.910 1.00 96.12 114 VAL A O 1
ATOM 820 N N . ALA A 1 115 ? -2.852 2.080 13.067 1.00 94.50 115 ALA A N 1
ATOM 821 C CA . ALA A 1 115 ? -3.326 3.449 13.005 1.00 94.50 115 ALA A CA 1
ATOM 822 C C . ALA A 1 115 ? -3.180 3.995 11.583 1.00 94.50 115 ALA A C 1
ATOM 824 O O . ALA A 1 115 ? -2.139 3.825 10.946 1.00 94.50 115 ALA A O 1
ATOM 825 N N . ALA A 1 116 ? -4.215 4.675 11.104 1.00 92.69 116 ALA A N 1
ATOM 826 C CA . ALA A 1 116 ? -4.173 5.497 9.901 1.00 92.69 116 ALA A CA 1
ATOM 827 C C . ALA A 1 116 ? -5.047 6.733 10.114 1.00 92.69 116 ALA A C 1
ATOM 829 O O . ALA A 1 116 ? -5.895 6.760 11.006 1.00 92.69 116 ALA A O 1
ATOM 830 N N . GLN A 1 117 ? -4.864 7.754 9.289 1.00 90.38 117 GLN A N 1
ATOM 831 C CA . GLN A 1 117 ? -5.653 8.974 9.370 1.00 90.38 117 GLN A CA 1
ATOM 832 C C . GLN A 1 117 ? -6.307 9.244 8.018 1.00 90.38 117 GLN A C 1
ATOM 834 O O . GLN A 1 117 ? -5.638 9.240 6.988 1.00 90.38 117 GLN A O 1
ATOM 839 N N . ASP A 1 118 ? -7.625 9.433 8.028 1.00 90.56 118 ASP A N 1
ATOM 840 C CA . ASP A 1 118 ? -8.388 9.897 6.873 1.00 90.56 118 ASP A CA 1
ATOM 841 C C . ASP A 1 118 ? -8.319 11.421 6.850 1.00 90.56 118 ASP A C 1
ATOM 843 O O . ASP A 1 118 ? -8.983 12.090 7.647 1.00 90.56 118 ASP A O 1
ATOM 847 N N . ASP A 1 119 ? -7.440 11.949 6.002 1.00 86.12 119 ASP A N 1
ATOM 848 C CA . ASP A 1 119 ? -7.208 13.376 5.825 1.00 86.12 119 ASP A CA 1
ATOM 849 C C . ASP A 1 119 ? -7.382 13.785 4.350 1.00 86.12 119 ASP A C 1
ATOM 851 O O . ASP A 1 119 ? -7.175 12.961 3.453 1.00 86.12 119 ASP A O 1
ATOM 855 N N . PRO A 1 120 ? -7.725 15.054 4.062 1.00 83.19 120 PRO A N 1
ATOM 856 C CA . PRO A 1 120 ? -7.990 15.513 2.697 1.00 83.19 120 PRO A CA 1
ATOM 857 C C . PRO A 1 120 ? -6.811 15.367 1.730 1.00 83.19 120 PRO A C 1
ATOM 859 O O . PRO A 1 120 ? -7.026 15.290 0.523 1.00 83.19 120 PRO A O 1
ATOM 862 N N . ASN A 1 121 ? -5.576 15.339 2.238 1.00 77.88 121 ASN A N 1
ATOM 863 C CA . ASN A 1 121 ? -4.372 15.211 1.421 1.00 77.88 121 ASN A CA 1
ATOM 864 C C . ASN A 1 121 ? -3.940 13.749 1.245 1.00 77.88 121 ASN A C 1
ATOM 866 O O . ASN A 1 121 ? -3.050 13.491 0.436 1.00 77.88 121 ASN A O 1
ATOM 870 N N . ASN A 1 122 ? -4.562 12.805 1.966 1.00 78.69 122 ASN A N 1
ATOM 871 C CA . ASN A 1 122 ? -4.191 11.389 2.013 1.00 78.69 122 ASN A CA 1
ATOM 872 C C . ASN A 1 122 ? -2.675 11.214 2.192 1.00 78.69 122 ASN A C 1
ATOM 874 O O . ASN A 1 122 ? -1.980 10.609 1.370 1.00 78.69 122 ASN A O 1
ATOM 878 N N . CYS A 1 123 ? -2.164 11.847 3.240 1.00 78.50 123 CYS A N 1
ATOM 879 C CA . CYS A 1 123 ? -0.740 12.086 3.422 1.00 78.50 123 CYS A CA 1
ATOM 880 C C . CYS A 1 123 ? -0.191 11.572 4.742 1.00 78.50 123 CYS A C 1
ATOM 882 O O . CYS A 1 123 ? 1.024 11.456 4.908 1.00 78.50 123 CYS A O 1
ATOM 884 N N . SER A 1 124 ? -1.073 11.237 5.669 1.00 82.38 124 SER A N 1
ATOM 885 C CA . SER A 1 124 ? -0.678 10.602 6.908 1.00 82.38 124 SER A CA 1
ATOM 886 C C . SER A 1 124 ? -0.316 9.138 6.677 1.00 82.38 124 SER A C 1
ATOM 888 O O . SER A 1 124 ? -1.036 8.380 6.023 1.00 82.38 124 SER A O 1
ATOM 890 N N . THR A 1 125 ? 0.827 8.737 7.224 1.00 87.25 125 THR A N 1
ATOM 891 C CA . THR A 1 125 ? 1.312 7.361 7.147 1.00 87.25 125 THR A CA 1
ATOM 892 C C . THR A 1 125 ? 0.381 6.395 7.878 1.00 87.25 125 THR A C 1
ATOM 894 O O . THR A 1 125 ? -0.450 6.777 8.704 1.00 87.25 125 THR A O 1
ATOM 897 N N . THR A 1 126 ? 0.516 5.110 7.558 1.00 91.12 126 THR A N 1
ATOM 898 C CA . THR A 1 126 ? -0.160 4.023 8.279 1.00 91.12 126 THR A CA 1
ATOM 899 C C . THR A 1 126 ? 0.871 3.289 9.130 1.00 91.12 126 THR A C 1
ATOM 901 O O . THR A 1 126 ? 1.958 3.000 8.636 1.00 91.12 126 THR A O 1
ATOM 904 N N . SER A 1 127 ? 0.581 2.999 10.400 1.00 93.69 127 SER A N 1
ATOM 905 C CA . SER A 1 127 ? 1.570 2.417 11.317 1.00 93.69 127 SER A CA 1
ATOM 906 C C . SER A 1 127 ? 0.967 1.445 12.324 1.00 93.69 127 SER A C 1
ATOM 908 O O . SER A 1 127 ? -0.135 1.660 12.816 1.00 93.69 127 SER A O 1
ATOM 910 N N . ASN A 1 128 ? 1.719 0.406 12.686 1.00 95.12 128 ASN A N 1
ATOM 911 C CA . ASN A 1 128 ? 1.407 -0.476 13.818 1.00 95.12 128 ASN A CA 1
ATOM 912 C C . ASN A 1 128 ? 2.288 -0.202 15.057 1.00 95.12 128 ASN A C 1
ATOM 914 O O . ASN A 1 128 ? 2.376 -1.030 15.962 1.00 95.12 128 ASN A O 1
ATOM 918 N N . GLY A 1 129 ? 2.993 0.934 15.069 1.00 92.94 129 GLY A N 1
ATOM 919 C CA . GLY A 1 129 ? 3.926 1.331 16.126 1.00 92.94 129 GLY A CA 1
ATOM 920 C C . GLY A 1 129 ? 5.344 0.761 15.989 1.00 92.94 129 GLY A C 1
ATOM 921 O O . GLY A 1 129 ? 6.258 1.304 16.601 1.00 92.94 129 GLY A O 1
ATOM 922 N N . THR A 1 130 ? 5.553 -0.259 15.151 1.00 93.94 130 THR A N 1
ATOM 923 C CA . THR A 1 130 ? 6.879 -0.852 14.863 1.00 93.94 130 THR A CA 1
ATOM 924 C C . THR A 1 130 ? 7.254 -0.718 13.380 1.00 93.94 130 THR A C 1
ATOM 926 O O . THR A 1 130 ? 8.404 -0.466 13.016 1.00 93.94 130 THR A O 1
ATOM 929 N N . PHE A 1 131 ? 6.264 -0.842 12.503 1.00 93.38 131 PHE A N 1
ATOM 930 C CA . PHE A 1 131 ? 6.337 -0.651 11.065 1.00 93.38 131 PHE A CA 1
ATOM 931 C C . PHE A 1 131 ? 5.462 0.531 10.657 1.00 93.38 131 PHE A C 1
ATOM 933 O O . PHE A 1 131 ? 4.343 0.694 11.148 1.00 93.38 131 PHE A O 1
ATOM 940 N N . THR A 1 132 ? 5.962 1.328 9.716 1.00 91.75 132 THR A N 1
ATOM 941 C CA . THR A 1 132 ? 5.243 2.462 9.131 1.00 91.75 132 THR A CA 1
ATOM 942 C C . THR A 1 132 ? 5.301 2.333 7.617 1.00 91.75 132 THR A C 1
ATOM 944 O O . THR A 1 132 ? 6.388 2.174 7.065 1.00 91.75 132 THR A O 1
ATOM 947 N N . ALA A 1 133 ? 4.143 2.390 6.968 1.00 89.19 133 ALA A N 1
ATOM 948 C CA . ALA A 1 133 ? 3.967 2.385 5.521 1.00 89.19 133 ALA A CA 1
ATOM 949 C C . ALA A 1 133 ? 3.638 3.790 5.002 1.00 89.19 133 ALA A C 1
ATOM 951 O O . ALA A 1 133 ? 3.142 4.639 5.756 1.00 89.19 133 ALA A O 1
ATOM 952 N N . ASP A 1 134 ? 3.882 4.012 3.709 1.00 81.00 134 ASP A N 1
ATOM 953 C CA . ASP A 1 134 ? 3.423 5.220 3.018 1.00 81.00 134 ASP A CA 1
ATOM 954 C C . ASP A 1 134 ? 1.875 5.360 3.116 1.00 81.00 134 ASP A C 1
ATOM 956 O O . ASP A 1 134 ? 1.166 4.386 3.399 1.00 81.00 134 ASP A O 1
ATOM 960 N N . PRO A 1 135 ? 1.321 6.575 2.941 1.00 72.62 135 PRO A N 1
ATOM 961 C CA . PRO A 1 135 ? -0.110 6.846 3.111 1.00 72.62 135 PRO A CA 1
ATOM 962 C C . PRO A 1 135 ? -0.984 6.038 2.145 1.00 72.62 135 PRO A C 1
ATOM 964 O O . PRO A 1 135 ? -0.812 6.139 0.930 1.00 72.62 135 PRO A O 1
ATOM 967 N N . ALA A 1 136 ? -1.941 5.268 2.669 1.00 71.06 136 ALA A N 1
ATOM 968 C CA . ALA A 1 136 ? -2.880 4.511 1.829 1.00 71.06 136 ALA A CA 1
ATOM 969 C C . ALA A 1 136 ? -4.212 4.147 2.508 1.00 71.06 136 ALA A C 1
ATOM 971 O O . ALA A 1 136 ? -5.210 3.949 1.818 1.00 71.06 136 ALA A O 1
ATOM 972 N N . PHE A 1 137 ? -4.265 4.051 3.844 1.00 88.19 137 PHE A N 1
ATOM 973 C CA . PHE A 1 137 ? -5.364 3.328 4.498 1.00 88.19 137 PHE A CA 1
ATOM 974 C C . PHE A 1 137 ? -6.377 4.177 5.265 1.00 88.19 137 PHE A C 1
ATOM 976 O O . PHE A 1 137 ? -7.406 3.637 5.653 1.00 88.19 137 PHE A O 1
ATOM 983 N N . GLY A 1 138 ? -6.169 5.484 5.450 1.00 90.56 138 GLY A N 1
ATOM 984 C CA . GLY A 1 138 ? -7.105 6.334 6.201 1.00 90.56 138 GLY A CA 1
ATOM 985 C C . GLY A 1 138 ? -8.547 6.233 5.695 1.00 90.56 138 GLY A C 1
ATOM 986 O O . GLY A 1 138 ? -9.441 5.766 6.404 1.00 90.56 138 GLY A O 1
ATOM 987 N N . ARG A 1 139 ? -8.747 6.576 4.418 1.00 90.38 139 ARG A N 1
ATOM 988 C CA . ARG A 1 139 ? -10.042 6.459 3.733 1.00 90.38 139 ARG A CA 1
ATOM 989 C C . ARG A 1 139 ? -10.556 5.021 3.671 1.00 90.38 139 ARG A C 1
ATOM 991 O O . ARG A 1 139 ? -11.746 4.791 3.853 1.00 90.38 139 ARG A O 1
ATOM 998 N N . VAL A 1 140 ? -9.662 4.052 3.468 1.00 92.38 140 VAL A N 1
ATOM 999 C CA . VAL A 1 140 ? -10.007 2.621 3.422 1.00 92.38 140 VAL A CA 1
ATOM 1000 C C . VAL A 1 140 ? -10.638 2.169 4.738 1.00 92.38 140 VAL A C 1
ATOM 1002 O O . VAL A 1 140 ? -11.655 1.476 4.728 1.00 92.38 140 VAL A O 1
ATOM 1005 N N . LEU A 1 141 ? -10.084 2.599 5.875 1.00 95.69 141 LEU A N 1
ATOM 1006 C CA . LEU A 1 141 ? -10.643 2.304 7.191 1.00 95.69 141 LEU A CA 1
ATOM 1007 C C . LEU A 1 141 ? -11.979 3.020 7.410 1.00 95.69 141 LEU A C 1
ATOM 1009 O O . LEU A 1 141 ? -12.922 2.390 7.888 1.00 95.69 141 LEU A O 1
ATOM 1013 N N . THR A 1 142 ? -12.099 4.289 7.007 1.00 95.31 142 THR A N 1
ATOM 1014 C CA . THR A 1 142 ? -13.376 5.021 7.057 1.00 95.31 142 THR A CA 1
ATOM 1015 C C . THR A 1 142 ? -14.471 4.302 6.265 1.00 95.31 142 THR A C 1
ATOM 1017 O O . THR A 1 142 ? -15.572 4.089 6.777 1.00 95.31 142 THR A O 1
ATOM 1020 N N . ASP A 1 143 ? -14.190 3.897 5.028 1.00 95.62 143 ASP A N 1
ATOM 1021 C CA . ASP A 1 143 ? -15.172 3.240 4.164 1.00 95.62 143 ASP A CA 1
ATOM 1022 C C . ASP A 1 143 ? -15.486 1.816 4.642 1.00 95.62 143 ASP A C 1
ATOM 1024 O O . ASP A 1 143 ? -16.646 1.397 4.610 1.00 95.62 143 ASP A O 1
ATOM 1028 N N . SER A 1 144 ? -14.490 1.102 5.174 1.00 97.31 144 SER A N 1
ATOM 1029 C CA . SER A 1 144 ? -14.687 -0.210 5.799 1.00 97.31 144 SER A CA 1
ATOM 1030 C C . SER A 1 144 ? -15.579 -0.135 7.038 1.00 97.31 144 SER A C 1
ATOM 1032 O O . SER A 1 144 ? -16.464 -0.974 7.213 1.00 97.31 144 SER A O 1
ATOM 1034 N N . ALA A 1 145 ? -15.398 0.891 7.877 1.00 97.19 145 ALA A N 1
ATOM 1035 C CA . ALA A 1 145 ? -16.247 1.131 9.041 1.00 97.19 145 ALA A CA 1
ATOM 1036 C C . ALA A 1 145 ? -17.688 1.457 8.624 1.00 97.19 145 ALA A C 1
ATOM 1038 O O . ALA A 1 145 ? -18.629 0.875 9.154 1.00 97.19 145 ALA A O 1
ATOM 1039 N N . LYS A 1 146 ? -17.887 2.317 7.618 1.00 97.19 146 LYS A N 1
ATOM 1040 C CA . LYS A 1 146 ? -19.232 2.635 7.103 1.00 97.19 146 LYS A CA 1
ATOM 1041 C C . LYS A 1 146 ? -19.964 1.410 6.555 1.00 97.19 146 LYS A C 1
ATOM 1043 O O . LYS A 1 146 ? -21.179 1.320 6.686 1.00 97.19 146 LYS A O 1
ATOM 1048 N N . GLN A 1 147 ? -19.237 0.481 5.935 1.00 97.31 147 GLN A N 1
ATOM 1049 C CA . GLN A 1 147 ? -19.814 -0.715 5.315 1.00 97.31 147 GLN A CA 1
ATOM 1050 C C . GLN A 1 147 ? -19.807 -1.953 6.226 1.00 97.31 147 GLN A C 1
ATOM 1052 O O . GLN A 1 147 ? -20.264 -3.011 5.794 1.00 97.31 147 GLN A O 1
ATOM 1057 N N . ALA A 1 148 ? -19.260 -1.853 7.443 1.00 97.38 148 ALA A N 1
ATOM 1058 C CA . ALA A 1 148 ? -19.047 -2.973 8.366 1.00 97.38 148 ALA A CA 1
ATOM 1059 C C . ALA A 1 148 ? -18.387 -4.210 7.713 1.00 97.38 148 ALA A C 1
ATOM 1061 O O . ALA A 1 148 ? -18.639 -5.354 8.090 1.00 97.38 148 ALA A O 1
ATOM 1062 N N . ARG A 1 149 ? -17.523 -3.994 6.719 1.00 97.62 149 ARG A N 1
ATOM 1063 C CA . ARG A 1 149 ? -16.759 -5.032 6.013 1.00 97.62 149 ARG A CA 1
ATOM 1064 C C . ARG A 1 149 ? -15.445 -4.441 5.541 1.00 97.62 149 ARG A C 1
ATOM 1066 O O . ARG A 1 149 ? -15.387 -3.247 5.268 1.00 97.62 149 ARG A O 1
ATOM 1073 N N . TRP A 1 150 ? -14.415 -5.265 5.387 1.00 96.31 150 TRP A N 1
ATOM 1074 C CA . TRP A 1 150 ? -13.171 -4.790 4.791 1.00 96.31 150 TRP A CA 1
ATOM 1075 C C . TRP A 1 150 ? -13.412 -4.358 3.344 1.00 96.31 150 TRP A C 1
ATOM 1077 O O . TRP A 1 150 ? -13.809 -5.170 2.500 1.00 96.31 150 TRP A O 1
ATOM 1087 N N . VAL A 1 151 ? -13.180 -3.082 3.066 1.00 92.88 151 VAL A N 1
ATOM 1088 C CA . VAL A 1 151 ? -13.112 -2.518 1.723 1.00 92.88 151 VAL A CA 1
ATOM 1089 C C . VAL A 1 151 ? -11.653 -2.600 1.308 1.00 92.88 151 VAL A C 1
ATOM 1091 O O . VAL A 1 151 ? -10.783 -2.117 2.023 1.00 92.88 151 VAL A O 1
ATOM 1094 N N . ALA A 1 152 ? -11.378 -3.247 0.177 1.00 81.12 152 ALA A N 1
ATOM 1095 C CA . ALA A 1 152 ? -10.022 -3.260 -0.351 1.00 81.12 152 ALA A CA 1
ATOM 1096 C C . ALA A 1 152 ? -9.597 -1.812 -0.653 1.00 81.12 152 ALA A C 1
ATOM 1098 O O . ALA A 1 152 ? -10.445 -1.034 -1.115 1.00 81.12 152 ALA A O 1
ATOM 1099 N N . PRO A 1 153 ? -8.321 -1.442 -0.440 1.00 78.50 153 PRO A N 1
ATOM 1100 C CA . PRO A 1 153 ? -7.817 -0.199 -0.997 1.00 78.50 153 PRO A CA 1
ATOM 1101 C C . PRO A 1 153 ? -8.163 -0.174 -2.489 1.00 78.50 153 PRO A C 1
ATOM 1103 O O . PRO A 1 153 ? -8.198 -1.246 -3.117 1.00 78.50 153 PRO A O 1
ATOM 1106 N N . PRO A 1 154 ? -8.452 1.005 -3.070 1.00 65.81 154 PRO A N 1
ATOM 1107 C CA . PRO A 1 154 ? -8.499 1.122 -4.516 1.00 65.81 154 PRO A CA 1
ATOM 1108 C C . PRO A 1 154 ? -7.241 0.438 -5.028 1.00 65.81 154 PRO A C 1
ATOM 1110 O O . PRO A 1 154 ? -6.137 0.819 -4.637 1.00 65.81 154 PRO A O 1
ATOM 1113 N N . ARG A 1 155 ? -7.398 -0.654 -5.784 1.00 57.75 155 ARG A N 1
ATOM 1114 C CA . ARG A 1 155 ? -6.224 -1.262 -6.391 1.00 57.75 155 ARG A CA 1
ATOM 1115 C C . ARG A 1 155 ? -5.605 -0.145 -7.209 1.00 57.75 155 ARG A C 1
ATOM 1117 O O . ARG A 1 155 ? -6.333 0.525 -7.945 1.00 57.75 155 ARG A O 1
ATOM 1124 N N . ASP A 1 156 ? -4.292 -0.002 -7.145 1.00 55.28 156 ASP A N 1
ATOM 1125 C CA . ASP A 1 156 ? -3.529 0.710 -8.170 1.00 55.28 156 ASP A CA 1
ATOM 1126 C C . ASP A 1 156 ? -3.588 -0.064 -9.504 1.00 55.28 156 ASP A C 1
ATOM 1128 O O . ASP A 1 156 ? -2.591 -0.285 -10.176 1.00 55.28 156 ASP A O 1
ATOM 1132 N N . GLY A 1 157 ? -4.773 -0.573 -9.845 1.00 52.31 157 GLY A N 1
ATOM 1133 C CA . GLY A 1 157 ? -5.096 -1.259 -11.068 1.00 52.31 157 GLY A CA 1
ATOM 1134 C C . GLY A 1 157 ? -5.416 -0.228 -12.133 1.00 52.31 157 GLY A C 1
ATOM 1135 O O . GLY A 1 157 ? -5.919 0.866 -11.862 1.00 52.31 157 GLY A O 1
ATOM 1136 N N . GLY A 1 158 ? -5.089 -0.587 -13.363 1.00 67.25 158 GLY A N 1
ATOM 1137 C CA . GLY A 1 158 ? -4.980 0.391 -14.427 1.00 67.25 158 GLY A CA 1
ATOM 1138 C C . GLY A 1 158 ? -3.632 1.077 -14.390 1.00 67.25 158 GLY A C 1
ATOM 1139 O O . GLY A 1 158 ? -2.624 0.444 -14.111 1.00 67.25 158 GLY A O 1
ATOM 1140 N N . CYS A 1 159 ? -3.625 2.363 -14.709 1.00 75.56 159 CYS A N 1
ATOM 1141 C CA . CYS A 1 159 ? -2.407 3.148 -14.898 1.00 75.56 159 CYS A CA 1
ATOM 1142 C C . CYS A 1 159 ? -2.092 4.043 -13.694 1.00 75.56 159 CYS A C 1
ATOM 1144 O O . CYS A 1 159 ? -1.378 5.037 -13.816 1.00 75.56 159 CYS A O 1
ATOM 1146 N N . SER A 1 160 ? -2.664 3.710 -12.532 1.00 67.44 160 SER A N 1
ATOM 1147 C CA . SER A 1 160 ? -2.386 4.407 -11.279 1.00 67.44 160 SER A CA 1
ATOM 1148 C C . SER A 1 160 ? -0.978 4.083 -10.790 1.00 67.44 160 SER A C 1
ATOM 1150 O O . SER A 1 160 ? -0.483 2.965 -10.934 1.00 67.44 160 SER A O 1
ATOM 1152 N N . ARG A 1 161 ? -0.334 5.070 -10.170 1.00 67.19 161 ARG A N 1
ATOM 1153 C CA . ARG A 1 161 ? 0.988 4.898 -9.570 1.00 67.19 161 ARG A CA 1
ATOM 1154 C C . ARG A 1 161 ? 0.836 4.292 -8.186 1.00 67.19 161 ARG A C 1
ATOM 1156 O O . ARG A 1 161 ? 0.292 4.942 -7.299 1.00 67.19 161 ARG A O 1
ATOM 1163 N N . GLY A 1 162 ? 1.369 3.090 -8.006 1.00 66.56 162 GLY A N 1
ATOM 1164 C CA . GLY A 1 162 ? 1.374 2.440 -6.702 1.00 66.56 162 GLY A CA 1
ATOM 1165 C C . GLY A 1 162 ? 2.353 3.054 -5.704 1.00 66.56 162 GLY A C 1
ATOM 1166 O O . GLY A 1 162 ? 3.391 3.610 -6.070 1.00 66.56 162 GLY A O 1
ATOM 1167 N N . THR A 1 163 ? 2.044 2.899 -4.417 1.00 72.19 163 THR A N 1
ATOM 1168 C CA . THR A 1 163 ? 2.906 3.285 -3.281 1.00 72.19 163 THR A CA 1
ATOM 1169 C C . THR A 1 163 ? 4.080 2.323 -3.055 1.00 72.19 163 THR A C 1
ATOM 1171 O O . THR A 1 163 ? 4.920 2.561 -2.190 1.00 72.19 163 THR A O 1
ATOM 1174 N N . GLY A 1 164 ? 4.181 1.268 -3.868 1.00 80.88 164 GLY A N 1
ATOM 1175 C CA . GLY A 1 164 ? 5.194 0.222 -3.761 1.00 80.88 164 GLY A CA 1
ATOM 1176 C C . GLY A 1 164 ? 4.750 -0.949 -2.894 1.00 80.88 164 GLY A C 1
ATOM 1177 O O . GLY A 1 164 ? 3.708 -0.919 -2.243 1.00 80.88 164 GLY A O 1
ATOM 1178 N N . ARG A 1 165 ? 5.569 -2.002 -2.883 1.00 88.81 165 ARG A N 1
ATOM 1179 C CA . ARG A 1 165 ? 5.348 -3.200 -2.068 1.00 88.81 165 ARG A CA 1
ATOM 1180 C C . ARG A 1 165 ? 6.608 -3.607 -1.315 1.00 88.81 165 ARG A C 1
ATOM 1182 O O . ARG A 1 165 ? 7.676 -3.030 -1.514 1.00 88.81 165 ARG A O 1
ATOM 1189 N N . VAL A 1 166 ? 6.501 -4.608 -0.448 1.00 89.38 166 VAL A N 1
ATOM 1190 C CA . VAL A 1 166 ? 7.670 -5.225 0.200 1.00 89.38 166 VAL A CA 1
ATOM 1191 C C . VAL A 1 166 ? 8.734 -5.570 -0.854 1.00 89.38 166 VAL A C 1
ATOM 1193 O O . VAL A 1 166 ? 8.438 -6.220 -1.855 1.00 89.38 166 VAL A O 1
ATOM 1196 N N . GLY A 1 167 ? 9.971 -5.116 -0.630 1.00 89.62 167 GLY A N 1
ATOM 1197 C CA . GLY A 1 167 ? 11.104 -5.291 -1.543 1.00 89.62 167 GLY A CA 1
ATOM 1198 C C . GLY A 1 167 ? 11.285 -4.172 -2.574 1.00 89.62 167 GLY A C 1
ATOM 1199 O O . GLY A 1 167 ? 12.351 -4.088 -3.180 1.00 89.62 167 GLY A O 1
ATOM 1200 N N . SER A 1 168 ? 10.309 -3.272 -2.751 1.00 89.44 168 SER A N 1
ATOM 1201 C CA . SER A 1 168 ? 10.432 -2.122 -3.664 1.00 89.44 168 SER A CA 1
ATOM 1202 C C . SER A 1 168 ? 11.518 -1.115 -3.252 1.00 89.44 168 SER A C 1
ATOM 1204 O O . SER A 1 168 ? 11.872 -0.244 -4.041 1.00 89.44 168 SER A O 1
ATOM 1206 N N . ASP A 1 169 ? 12.053 -1.211 -2.033 1.00 87.25 169 ASP A N 1
ATOM 1207 C CA . ASP A 1 169 ? 13.216 -0.466 -1.537 1.00 87.25 169 ASP A CA 1
ATOM 1208 C C . ASP A 1 169 ? 14.556 -0.992 -2.081 1.00 87.25 169 ASP A C 1
ATOM 1210 O O . ASP A 1 169 ? 15.560 -0.273 -2.051 1.00 87.25 169 ASP A O 1
ATOM 1214 N N . ARG A 1 170 ? 14.565 -2.221 -2.610 1.00 90.00 170 ARG A N 1
ATOM 1215 C CA . ARG A 1 170 ? 15.751 -2.908 -3.142 1.00 90.00 170 ARG A CA 1
ATOM 1216 C C . ARG A 1 170 ? 15.678 -3.089 -4.652 1.00 90.00 170 ARG A C 1
ATOM 1218 O O . ARG A 1 170 ? 16.651 -2.789 -5.338 1.00 90.00 170 ARG A O 1
ATOM 1225 N N . ASP A 1 171 ? 14.501 -3.451 -5.156 1.00 91.50 171 ASP A N 1
ATOM 1226 C CA . ASP A 1 171 ? 14.293 -3.841 -6.549 1.00 91.50 171 ASP A CA 1
ATOM 1227 C C . ASP A 1 171 ? 13.231 -2.967 -7.232 1.00 91.50 171 ASP A C 1
ATOM 1229 O O . ASP A 1 171 ? 12.260 -2.537 -6.609 1.00 91.50 171 ASP A O 1
ATOM 1233 N N . LEU A 1 172 ? 13.391 -2.715 -8.539 1.00 91.50 172 LEU A N 1
ATOM 1234 C CA . LEU A 1 172 ? 12.339 -2.078 -9.349 1.00 91.50 172 LEU A CA 1
ATOM 1235 C C . LEU A 1 172 ? 11.106 -2.987 -9.470 1.00 91.50 172 LEU A C 1
ATOM 1237 O O . LEU A 1 172 ? 9.984 -2.495 -9.412 1.00 91.50 172 LEU A O 1
ATOM 1241 N N . ILE A 1 173 ? 11.328 -4.299 -9.606 1.00 92.44 173 ILE A N 1
ATOM 1242 C CA . ILE A 1 173 ? 10.307 -5.351 -9.698 1.00 92.44 173 ILE A CA 1
ATOM 1243 C C . ILE A 1 173 ? 10.600 -6.389 -8.601 1.00 92.44 173 ILE A C 1
ATOM 1245 O O . ILE A 1 173 ? 11.353 -7.330 -8.840 1.00 92.44 173 ILE A O 1
ATOM 1249 N N . PRO A 1 174 ? 10.071 -6.235 -7.379 1.00 91.94 174 PRO A N 1
ATOM 1250 C CA . PRO A 1 174 ? 10.277 -7.225 -6.327 1.00 91.94 174 PRO A CA 1
ATOM 1251 C C . PRO A 1 174 ? 9.451 -8.500 -6.557 1.00 91.94 174 PRO A C 1
ATOM 1253 O O . PRO A 1 174 ? 8.240 -8.431 -6.793 1.00 91.94 174 PRO A O 1
ATOM 1256 N N . GLY A 1 175 ? 10.087 -9.664 -6.395 1.00 91.62 175 GLY A N 1
ATOM 1257 C CA . GLY A 1 175 ? 9.455 -10.986 -6.509 1.00 91.62 175 GLY A CA 1
ATOM 1258 C C . GLY A 1 175 ? 8.957 -11.318 -7.921 1.00 91.62 175 GLY A C 1
ATOM 1259 O O . GLY A 1 175 ? 9.436 -10.756 -8.901 1.00 91.62 175 GLY A O 1
ATOM 1260 N N . ASP A 1 176 ? 7.963 -12.207 -8.010 1.00 91.81 176 ASP A N 1
ATOM 1261 C CA . ASP A 1 176 ? 7.491 -12.776 -9.280 1.00 91.81 176 ASP A CA 1
ATOM 1262 C C . ASP A 1 176 ? 6.109 -12.229 -9.687 1.00 91.81 176 ASP A C 1
ATOM 1264 O O . ASP A 1 176 ? 5.082 -12.669 -9.153 1.00 91.81 176 ASP A O 1
ATOM 1268 N N . PRO A 1 177 ? 6.034 -11.248 -10.604 1.00 91.69 177 PRO A N 1
ATOM 1269 C CA . PRO A 1 177 ? 4.754 -10.738 -11.081 1.00 91.69 177 PRO A CA 1
ATOM 1270 C C . PRO A 1 177 ? 4.036 -11.753 -11.982 1.00 91.69 177 PRO A C 1
ATOM 1272 O O . PRO A 1 177 ? 4.631 -12.396 -12.848 1.00 91.69 177 PRO A O 1
ATOM 1275 N N . ILE A 1 178 ? 2.718 -11.858 -11.811 1.00 90.88 178 ILE A N 1
ATOM 1276 C CA . ILE A 1 178 ? 1.829 -12.753 -12.570 1.00 90.88 178 ILE A CA 1
ATOM 1277 C C . ILE A 1 178 ? 1.111 -12.045 -13.724 1.00 90.88 178 ILE A C 1
ATOM 1279 O O . ILE A 1 178 ? 0.567 -12.710 -14.606 1.00 90.88 178 ILE A O 1
ATOM 1283 N N . GLY A 1 179 ? 1.124 -10.711 -13.744 1.00 89.25 179 GLY A N 1
ATOM 1284 C CA . GLY A 1 179 ? 0.520 -9.878 -14.781 1.00 89.25 179 GLY A CA 1
ATOM 1285 C C . GLY A 1 179 ? 1.439 -8.728 -15.174 1.00 89.25 179 GLY A C 1
ATOM 1286 O O . GLY A 1 179 ? 2.350 -8.363 -14.432 1.00 89.25 179 GLY A O 1
ATOM 1287 N N . PHE A 1 180 ? 1.234 -8.198 -16.374 1.00 91.69 180 PHE A N 1
ATOM 1288 C CA . PHE A 1 180 ? 1.954 -7.037 -16.878 1.00 91.69 180 PHE A CA 1
ATOM 1289 C C . PHE A 1 180 ? 1.020 -6.250 -17.789 1.00 91.69 180 PHE A C 1
ATOM 1291 O O . PHE A 1 180 ? 0.349 -6.844 -18.627 1.00 91.69 180 PHE A O 1
ATOM 1298 N N . THR A 1 181 ? 0.972 -4.935 -17.620 1.00 92.62 181 THR A N 1
ATOM 1299 C CA . THR A 1 181 ? 0.201 -4.006 -18.445 1.00 92.62 181 THR A CA 1
ATOM 1300 C C . THR A 1 181 ? 1.081 -2.816 -18.799 1.00 92.62 181 THR A C 1
ATOM 1302 O O . THR A 1 181 ? 1.807 -2.300 -17.949 1.00 92.62 181 THR A O 1
ATOM 1305 N N . VAL A 1 182 ? 1.000 -2.357 -20.049 1.00 92.62 182 VAL A N 1
ATOM 1306 C CA . VAL A 1 182 ? 1.602 -1.087 -20.463 1.00 92.62 182 VAL A CA 1
ATOM 1307 C C . VAL A 1 182 ? 0.509 -0.038 -20.559 1.00 92.62 182 VAL A C 1
ATOM 1309 O O . VAL A 1 182 ? -0.496 -0.230 -21.240 1.00 92.62 182 VAL A O 1
ATOM 1312 N N . CYS A 1 183 ? 0.733 1.080 -19.894 1.00 89.94 183 CYS A N 1
ATOM 1313 C CA . CYS A 1 183 ? -0.144 2.231 -19.878 1.00 89.94 183 CYS A CA 1
ATOM 1314 C C . CYS A 1 183 ? 0.438 3.360 -20.711 1.00 89.94 183 CYS A C 1
ATOM 1316 O O . CYS A 1 183 ? 1.617 3.696 -20.565 1.00 89.94 183 CYS A O 1
ATOM 1318 N N . ASP A 1 184 ? -0.381 3.950 -21.577 1.00 85.31 184 ASP A N 1
ATOM 1319 C CA . ASP A 1 184 ? -0.007 5.168 -22.288 1.00 85.31 184 ASP A CA 1
ATOM 1320 C C . ASP A 1 184 ? -0.295 6.438 -21.473 1.00 85.31 184 ASP A C 1
ATOM 1322 O O . ASP A 1 184 ? -0.837 6.397 -20.369 1.00 85.31 184 ASP A O 1
ATOM 1326 N N . ALA A 1 185 ? 0.077 7.591 -22.030 1.00 78.75 185 ALA A N 1
ATOM 1327 C CA . ALA A 1 185 ? -0.095 8.888 -21.381 1.00 78.75 185 ALA A CA 1
ATOM 1328 C C . ALA A 1 185 ? -1.567 9.287 -21.148 1.00 78.75 185 ALA A C 1
ATOM 1330 O O . ALA A 1 185 ? -1.830 10.195 -20.361 1.00 78.75 185 ALA A O 1
ATOM 1331 N N . SER A 1 186 ? -2.519 8.629 -21.820 1.00 80.00 186 SER A N 1
ATOM 1332 C CA . SER A 1 186 ? -3.960 8.800 -21.606 1.00 80.00 186 SER A CA 1
ATOM 1333 C C . SER A 1 186 ? -4.527 7.842 -20.553 1.00 80.00 186 SER A C 1
ATOM 1335 O O . SER A 1 186 ? -5.731 7.852 -20.308 1.00 80.00 186 SER A O 1
ATOM 1337 N N . ASN A 1 187 ? -3.668 7.041 -19.909 1.00 80.31 187 ASN A N 1
ATOM 1338 C CA . ASN A 1 187 ? -4.029 5.927 -19.033 1.00 80.31 187 ASN A CA 1
ATOM 1339 C C . ASN A 1 187 ? -4.790 4.802 -19.753 1.00 80.31 187 ASN A C 1
ATOM 1341 O O . ASN A 1 187 ? -5.495 4.021 -19.108 1.00 80.31 187 ASN A O 1
ATOM 1345 N N . ALA A 1 188 ? -4.646 4.680 -21.077 1.00 85.31 188 ALA A N 1
ATOM 1346 C CA . ALA A 1 188 ? -5.167 3.520 -21.780 1.00 85.31 188 ALA A CA 1
ATOM 1347 C C . ALA A 1 188 ? -4.268 2.312 -21.499 1.00 85.31 188 ALA A C 1
ATOM 1349 O O . ALA A 1 188 ? -3.050 2.344 -21.702 1.00 85.31 188 ALA A O 1
ATOM 1350 N N . MET A 1 189 ? -4.890 1.236 -21.028 1.00 89.00 189 MET A N 1
ATOM 1351 C CA . MET A 1 189 ? -4.221 -0.024 -20.733 1.00 89.00 189 MET A CA 1
ATOM 1352 C C . MET A 1 189 ? -4.076 -0.853 -22.004 1.00 89.00 189 MET A C 1
ATOM 1354 O O . MET A 1 189 ? -5.050 -1.098 -22.716 1.00 89.00 189 MET A O 1
ATOM 1358 N N . ARG A 1 190 ? -2.871 -1.356 -22.256 1.00 89.44 190 ARG A N 1
ATOM 1359 C CA . ARG A 1 190 ? -2.592 -2.280 -23.352 1.00 89.44 190 ARG A CA 1
ATOM 1360 C C . ARG A 1 190 ? -1.903 -3.528 -22.792 1.00 89.44 190 ARG A C 1
ATOM 1362 O O . ARG A 1 190 ? -0.749 -3.433 -22.364 1.00 89.44 190 ARG A O 1
ATOM 1369 N N . PRO A 1 191 ? -2.575 -4.695 -22.784 1.00 86.69 191 PRO A N 1
ATOM 1370 C CA . PRO A 1 191 ? -1.955 -5.932 -22.333 1.00 86.69 191 PRO A CA 1
ATOM 1371 C C . PRO A 1 191 ? -0.867 -6.369 -23.339 1.00 86.69 191 PRO A C 1
ATOM 1373 O O . PRO A 1 191 ? -1.122 -6.393 -24.545 1.00 86.69 191 PRO A O 1
ATOM 1376 N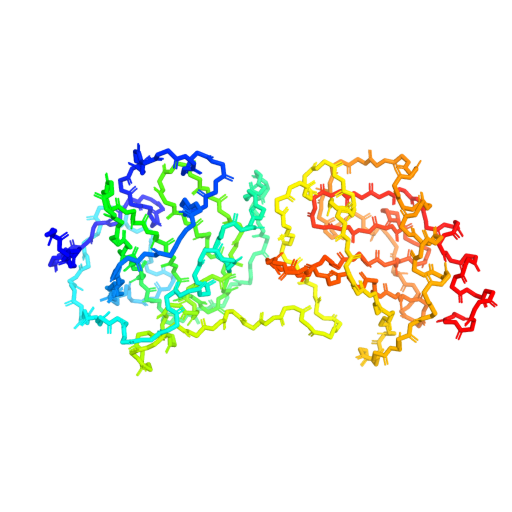 N . PRO A 1 192 ? 0.354 -6.673 -22.879 1.00 88.25 192 PRO A N 1
ATOM 1377 C CA . PRO A 1 192 ? 1.451 -7.211 -23.670 1.00 88.25 192 PRO A CA 1
ATOM 1378 C C . PRO A 1 192 ? 1.475 -8.734 -23.731 1.00 88.25 192 PRO A C 1
ATOM 1380 O O . PRO A 1 192 ? 0.824 -9.435 -22.957 1.00 88.25 192 PRO A O 1
ATOM 1383 N N . SER A 1 193 ? 2.265 -9.249 -24.675 1.00 91.44 193 SER A N 1
ATOM 1384 C CA . SER A 1 193 ? 2.534 -10.681 -24.779 1.00 91.44 193 SER A CA 1
ATOM 1385 C C . SER A 1 193 ? 3.307 -11.186 -23.555 1.00 91.44 193 SER A C 1
ATOM 1387 O O . SER A 1 193 ? 4.078 -10.455 -22.925 1.00 91.44 193 SER A O 1
ATOM 1389 N N . ALA A 1 194 ? 3.153 -12.474 -23.238 1.00 90.06 194 ALA A N 1
ATOM 1390 C CA . ALA A 1 194 ? 3.915 -13.107 -22.162 1.00 90.06 194 ALA A CA 1
ATOM 1391 C C . ALA A 1 194 ? 5.436 -13.052 -22.411 1.00 90.06 194 ALA A C 1
ATOM 1393 O O . ALA A 1 194 ? 6.201 -12.910 -21.461 1.00 90.06 194 ALA A O 1
ATOM 1394 N N . ALA A 1 195 ? 5.866 -13.112 -23.677 1.00 92.88 195 ALA A N 1
ATOM 1395 C CA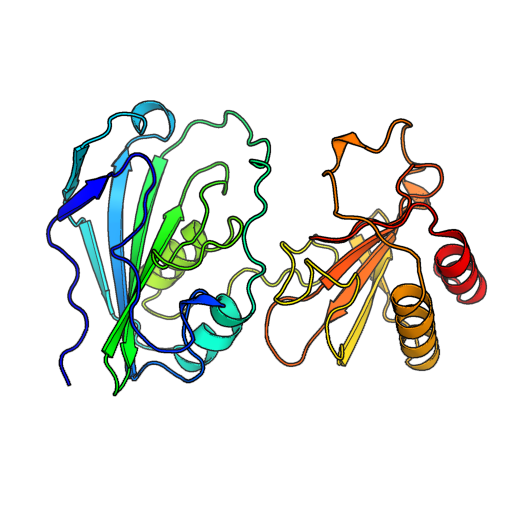 . ALA A 1 195 ? 7.272 -12.985 -24.056 1.00 92.88 195 ALA A CA 1
ATOM 1396 C C . ALA A 1 195 ? 7.825 -11.590 -23.727 1.00 92.88 195 ALA A C 1
ATOM 1398 O O . ALA A 1 195 ? 8.871 -11.484 -23.089 1.00 92.88 195 ALA A O 1
ATOM 1399 N N . LEU A 1 196 ? 7.086 -10.527 -24.078 1.00 94.06 196 LEU A N 1
ATOM 1400 C CA . LEU A 1 196 ? 7.481 -9.159 -23.744 1.00 94.06 196 LEU A CA 1
ATOM 1401 C C . LEU A 1 196 ? 7.537 -8.949 -22.228 1.00 94.06 196 LEU A C 1
ATOM 1403 O O . LEU A 1 196 ? 8.468 -8.320 -21.738 1.00 94.06 196 LEU A O 1
ATOM 1407 N N . ARG A 1 197 ? 6.589 -9.517 -21.471 1.00 93.75 197 ARG A N 1
ATOM 1408 C CA . ARG A 1 197 ? 6.633 -9.490 -20.002 1.00 93.75 197 ARG A CA 1
ATOM 1409 C C . ARG A 1 197 ? 7.935 -10.075 -19.464 1.00 93.75 197 ARG A C 1
ATOM 1411 O O . ARG A 1 197 ? 8.606 -9.419 -18.674 1.00 93.75 197 ARG A O 1
ATOM 1418 N N . THR A 1 198 ? 8.272 -11.299 -19.869 1.00 94.50 198 THR A N 1
ATOM 1419 C CA . THR A 1 198 ? 9.481 -11.988 -19.397 1.00 94.50 198 THR A CA 1
ATOM 1420 C C . THR A 1 198 ? 10.730 -11.167 -19.696 1.00 94.50 198 THR A C 1
ATOM 1422 O O . THR A 1 198 ? 11.577 -10.990 -18.822 1.00 94.50 198 THR A O 1
ATOM 1425 N N . GLU A 1 199 ? 10.816 -10.612 -20.902 1.00 96.44 199 GLU A N 1
ATOM 1426 C CA . GLU A 1 199 ? 11.977 -9.836 -21.320 1.00 96.44 199 GLU A CA 1
ATOM 1427 C C . GLU A 1 199 ? 12.082 -8.493 -20.587 1.00 96.44 199 GLU A C 1
ATOM 1429 O O . GLU A 1 199 ? 13.156 -8.133 -20.108 1.00 96.44 199 GLU A O 1
ATOM 1434 N N . VAL A 1 200 ? 10.966 -7.783 -20.398 1.00 96.12 200 VAL A N 1
ATOM 1435 C CA . VAL A 1 200 ? 10.931 -6.543 -19.609 1.00 96.12 200 VAL A CA 1
ATOM 1436 C C . VAL A 1 200 ? 11.357 -6.797 -18.162 1.00 96.12 200 VAL A C 1
ATOM 1438 O O . VAL A 1 200 ? 12.187 -6.051 -17.647 1.00 96.12 200 VAL A O 1
ATOM 1441 N N . ILE A 1 201 ? 10.851 -7.851 -17.510 1.00 95.19 201 ILE A N 1
ATOM 1442 C CA . ILE A 1 201 ? 11.246 -8.207 -16.135 1.00 95.19 201 ILE A CA 1
ATOM 1443 C C . ILE A 1 201 ? 12.748 -8.485 -16.068 1.00 95.19 201 ILE A C 1
ATOM 1445 O O . ILE A 1 201 ? 13.437 -7.942 -15.204 1.00 95.19 201 ILE A O 1
ATOM 1449 N N . ARG A 1 202 ? 13.268 -9.285 -17.007 1.00 95.69 202 ARG A N 1
ATOM 1450 C CA . ARG A 1 202 ? 14.693 -9.627 -17.087 1.00 95.69 202 ARG A CA 1
ATOM 1451 C C . ARG A 1 202 ? 15.561 -8.380 -17.239 1.00 95.69 202 ARG A C 1
ATOM 1453 O O . ARG A 1 202 ? 16.561 -8.242 -16.538 1.00 95.69 202 ARG A O 1
ATOM 1460 N N . VAL A 1 203 ? 15.188 -7.474 -18.144 1.00 96.44 203 VAL A N 1
ATOM 1461 C CA . VAL A 1 203 ? 15.928 -6.230 -18.375 1.00 96.44 203 VAL A CA 1
ATOM 1462 C C . VAL A 1 203 ? 15.869 -5.331 -17.147 1.00 96.44 203 VAL A C 1
ATOM 1464 O O . VAL A 1 203 ? 16.921 -4.901 -16.684 1.00 96.44 203 VAL A O 1
ATOM 1467 N N . LEU A 1 204 ? 14.683 -5.087 -16.582 1.00 95.56 204 LEU A N 1
ATOM 1468 C CA . LEU A 1 204 ? 14.524 -4.252 -15.388 1.00 95.56 204 LEU A CA 1
ATOM 1469 C C . LEU A 1 204 ? 15.320 -4.788 -14.193 1.00 95.56 204 LEU A C 1
ATOM 1471 O O . LEU A 1 204 ? 15.930 -3.996 -13.478 1.00 95.56 204 LEU A O 1
ATOM 1475 N N . GLY A 1 205 ? 15.357 -6.110 -14.005 1.00 94.12 205 GLY A N 1
ATOM 1476 C CA . GLY A 1 205 ? 16.135 -6.760 -12.948 1.00 94.12 205 GLY A CA 1
ATOM 1477 C C . GLY A 1 205 ? 17.654 -6.640 -13.116 1.00 94.12 205 GLY A C 1
ATOM 1478 O O . GLY A 1 205 ? 18.383 -6.763 -12.138 1.00 94.12 205 GLY A O 1
ATOM 1479 N N . ALA A 1 206 ? 18.144 -6.367 -14.328 1.00 94.50 206 ALA A N 1
ATOM 1480 C CA . ALA A 1 206 ? 19.569 -6.198 -14.615 1.00 94.50 206 ALA A CA 1
ATOM 1481 C C . ALA A 1 206 ? 20.030 -4.728 -14.612 1.00 94.50 206 ALA A C 1
ATOM 1483 O O . ALA A 1 206 ? 21.230 -4.460 -14.710 1.00 94.50 206 ALA A O 1
ATOM 1484 N N . LEU A 1 207 ? 19.106 -3.763 -14.539 1.00 94.75 207 LEU A N 1
ATOM 1485 C CA . LEU A 1 207 ? 19.465 -2.350 -14.587 1.00 94.75 207 LEU A CA 1
ATOM 1486 C C . LEU A 1 207 ? 20.184 -1.912 -13.302 1.00 94.75 207 LEU A C 1
ATOM 1488 O O . LEU A 1 207 ? 19.724 -2.211 -12.199 1.00 94.75 207 LEU A O 1
ATOM 1492 N N . PRO A 1 208 ? 21.255 -1.106 -13.410 1.00 94.12 208 PRO A N 1
ATOM 1493 C CA . PRO A 1 208 ? 21.797 -0.397 -12.262 1.00 94.12 208 PRO A CA 1
ATOM 1494 C C . PRO A 1 208 ? 20.751 0.575 -11.708 1.00 94.12 208 PRO A C 1
ATOM 1496 O O . PRO A 1 208 ? 20.293 1.481 -12.412 1.00 94.12 208 PRO A O 1
ATOM 1499 N N . THR A 1 209 ? 20.388 0.406 -10.437 1.00 93.75 209 THR A N 1
ATOM 1500 C CA . THR A 1 209 ? 19.407 1.262 -9.762 1.00 93.75 209 THR A CA 1
ATOM 1501 C C . THR A 1 209 ? 20.023 2.011 -8.592 1.00 93.75 209 THR A C 1
ATOM 1503 O O . THR A 1 209 ? 20.986 1.560 -7.971 1.00 93.75 209 THR A O 1
ATOM 1506 N N . THR A 1 210 ? 19.416 3.138 -8.243 1.00 91.25 210 THR A N 1
ATOM 1507 C CA . THR A 1 210 ? 19.666 3.864 -6.995 1.00 91.25 210 THR A CA 1
ATOM 1508 C C . THR A 1 210 ? 18.360 4.042 -6.226 1.00 91.25 210 THR A C 1
ATOM 1510 O O . THR A 1 210 ? 17.275 3.778 -6.749 1.00 91.25 210 THR A O 1
ATOM 1513 N N . THR A 1 211 ? 18.453 4.466 -4.966 1.00 89.12 211 THR A N 1
ATOM 1514 C CA . THR A 1 211 ? 17.275 4.825 -4.168 1.00 89.12 211 THR A CA 1
ATOM 1515 C C . THR A 1 211 ? 16.508 5.954 -4.851 1.00 89.12 211 THR A C 1
ATOM 1517 O O . THR A 1 211 ? 17.108 6.941 -5.282 1.00 89.12 211 THR A O 1
ATOM 1520 N N . ALA A 1 212 ? 15.187 5.809 -4.950 1.00 84.62 212 ALA A N 1
ATOM 1521 C CA . ALA A 1 212 ? 14.324 6.822 -5.540 1.00 84.62 212 ALA A CA 1
ATOM 1522 C C . ALA A 1 212 ? 14.377 8.127 -4.725 1.00 84.62 212 ALA A C 1
ATOM 1524 O O . ALA A 1 212 ? 14.155 8.112 -3.515 1.00 84.62 212 ALA A O 1
ATOM 1525 N N . GLN A 1 213 ? 14.632 9.259 -5.387 1.00 76.19 213 GLN A N 1
ATOM 1526 C CA . GLN A 1 213 ? 14.732 10.586 -4.750 1.00 76.19 213 GLN A CA 1
ATOM 1527 C C . GLN A 1 213 ? 13.453 11.430 -4.886 1.00 76.19 213 GLN A C 1
ATOM 1529 O O . GLN A 1 213 ? 13.433 12.605 -4.529 1.00 76.19 213 GLN A O 1
ATOM 1534 N N . GLY A 1 214 ? 12.370 10.831 -5.383 1.00 63.06 214 GLY A N 1
ATOM 1535 C CA . GLY A 1 214 ? 11.123 11.535 -5.663 1.00 63.06 214 GLY A CA 1
ATOM 1536 C C . GLY A 1 214 ? 11.133 12.278 -7.003 1.00 63.06 214 GLY A C 1
ATOM 1537 O O . GLY A 1 214 ? 12.128 12.330 -7.728 1.00 63.06 214 GLY A O 1
ATOM 1538 N N . TRP A 1 215 ? 9.971 12.837 -7.344 1.00 57.16 215 TRP A N 1
ATOM 1539 C CA . TRP A 1 215 ? 9.659 13.368 -8.677 1.00 57.16 215 TRP A CA 1
ATOM 1540 C C . TRP A 1 215 ? 10.430 14.635 -9.071 1.00 57.16 215 TRP A C 1
ATOM 1542 O O . TRP A 1 215 ? 10.533 14.963 -10.250 1.00 57.16 215 TRP A O 1
ATOM 1552 N N . SER A 1 216 ? 10.986 15.350 -8.091 1.00 55.62 216 SER A N 1
ATOM 1553 C CA . SER A 1 216 ? 11.739 16.594 -8.299 1.00 55.62 216 SER A CA 1
ATOM 1554 C C . SER A 1 216 ? 13.046 16.402 -9.072 1.00 55.62 216 SER A C 1
ATOM 1556 O O . SER A 1 216 ? 13.682 17.383 -9.444 1.00 55.62 216 SER A O 1
ATOM 1558 N N . SER A 1 217 ? 13.449 15.155 -9.324 1.00 53.75 217 SER A N 1
ATOM 1559 C CA . SER A 1 217 ? 14.681 14.826 -10.037 1.00 53.75 217 SER A CA 1
ATOM 1560 C C . SER A 1 217 ? 14.589 15.026 -11.554 1.00 53.75 217 SER A C 1
ATOM 1562 O O . SER A 1 217 ? 15.626 15.227 -12.181 1.00 53.75 217 SER A O 1
ATOM 1564 N N . CYS A 1 218 ? 13.386 15.074 -12.146 1.00 61.59 218 CYS A N 1
ATOM 1565 C CA . CYS A 1 218 ? 13.219 15.304 -13.582 1.00 61.59 218 CYS A CA 1
ATOM 1566 C C . CYS A 1 218 ? 13.535 16.759 -13.971 1.00 61.59 218 CYS A C 1
ATOM 1568 O O . CYS A 1 218 ? 12.650 17.605 -14.064 1.00 61.59 218 CYS A O 1
ATOM 1570 N N . GLY A 1 219 ? 14.819 17.060 -14.181 1.00 53.78 219 GLY A N 1
ATOM 1571 C CA . GLY A 1 219 ? 15.310 18.417 -14.451 1.00 53.78 219 GLY A CA 1
ATOM 1572 C C . GLY A 1 219 ? 14.875 19.026 -15.792 1.00 53.78 219 GLY A C 1
ATOM 1573 O O . GLY A 1 219 ? 15.088 20.216 -16.006 1.00 53.78 219 GLY A O 1
ATOM 1574 N N . GLN A 1 220 ? 14.269 18.242 -16.691 1.00 57.22 220 GLN A N 1
ATOM 1575 C CA . GLN A 1 220 ? 13.690 18.713 -17.953 1.00 57.22 220 GLN A CA 1
ATOM 1576 C C . GLN A 1 220 ? 12.253 18.220 -18.112 1.00 57.22 220 GLN A C 1
ATOM 1578 O O . GLN A 1 220 ? 11.903 17.149 -17.620 1.00 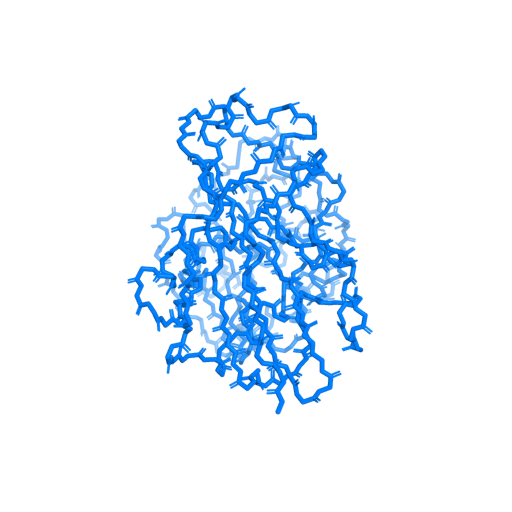57.22 220 GLN A O 1
ATOM 1583 N N . ALA A 1 221 ? 11.423 18.999 -18.812 1.00 55.75 221 ALA A N 1
ATOM 1584 C CA . ALA A 1 221 ? 10.042 18.621 -19.078 1.00 55.75 221 ALA A CA 1
ATOM 1585 C C . ALA A 1 221 ? 10.014 17.300 -19.878 1.00 55.75 221 ALA A C 1
ATOM 1587 O O . ALA A 1 221 ? 10.539 17.260 -20.995 1.00 55.75 221 ALA A O 1
ATOM 1588 N N . PRO A 1 222 ? 9.432 16.217 -19.334 1.00 61.66 222 PRO A N 1
ATOM 1589 C CA . PRO A 1 222 ? 9.384 14.936 -20.027 1.00 61.66 222 PRO A CA 1
ATOM 1590 C C . PRO A 1 222 ? 8.556 15.067 -21.308 1.00 61.66 222 PRO A C 1
ATOM 1592 O O . PRO A 1 222 ? 7.606 15.848 -21.341 1.00 61.66 222 PRO A O 1
ATOM 1595 N N . LYS A 1 223 ? 8.870 14.288 -22.352 1.00 65.00 223 LYS A N 1
ATOM 1596 C CA . LYS A 1 223 ? 8.061 14.244 -23.585 1.00 65.00 223 LYS A CA 1
ATOM 1597 C C . LYS A 1 223 ? 6.755 13.488 -23.307 1.00 65.00 223 LYS A C 1
ATOM 1599 O O . LYS A 1 223 ? 6.763 12.258 -23.359 1.00 65.00 223 LYS A O 1
ATOM 1604 N N . PRO A 1 224 ? 5.613 14.161 -23.057 1.00 64.25 224 PRO A N 1
ATOM 1605 C CA . PRO A 1 224 ? 4.477 13.521 -22.392 1.00 64.25 224 PRO A CA 1
ATOM 1606 C C . PRO A 1 224 ? 3.892 12.362 -23.201 1.00 64.25 224 PRO A C 1
ATOM 1608 O O . PRO A 1 224 ? 3.518 11.344 -22.634 1.00 64.25 224 PRO A O 1
ATOM 1611 N N . GLN A 1 225 ? 3.896 12.475 -24.533 1.00 65.44 225 GLN A N 1
ATOM 1612 C CA . GLN A 1 225 ? 3.377 11.448 -25.442 1.00 65.44 225 GLN A CA 1
ATOM 1613 C C . GLN A 1 225 ? 4.203 10.150 -25.461 1.00 65.44 225 GLN A C 1
ATOM 1615 O O . GLN A 1 225 ? 3.694 9.100 -25.855 1.00 65.44 225 GLN A O 1
ATOM 1620 N N . GLN A 1 226 ? 5.466 10.198 -25.031 1.00 72.12 226 GLN A N 1
ATOM 1621 C CA . GLN A 1 226 ? 6.369 9.043 -24.995 1.00 72.12 226 GLN A CA 1
ATOM 1622 C C . GLN A 1 226 ? 6.442 8.398 -23.609 1.00 72.12 226 GLN A C 1
ATOM 1624 O O . GLN A 1 226 ? 7.046 7.338 -23.463 1.00 72.12 226 GLN A O 1
ATOM 1629 N N . ASN A 1 227 ? 5.812 9.006 -22.601 1.00 82.56 227 ASN A N 1
ATOM 1630 C CA . ASN A 1 227 ? 5.792 8.444 -21.262 1.00 82.56 227 ASN A CA 1
ATOM 1631 C C . ASN A 1 227 ? 4.905 7.202 -21.223 1.00 82.56 227 ASN A C 1
ATOM 1633 O O . ASN A 1 227 ? 3.840 7.158 -21.849 1.00 82.56 227 ASN A O 1
ATOM 1637 N N . ARG A 1 228 ? 5.352 6.193 -20.482 1.00 88.06 228 ARG A N 1
ATOM 1638 C CA . ARG A 1 228 ? 4.604 4.957 -20.244 1.00 88.06 228 ARG A CA 1
ATOM 1639 C C . ARG A 1 228 ? 4.632 4.628 -18.765 1.00 88.06 228 ARG A C 1
ATOM 1641 O O . ARG A 1 228 ? 5.623 4.917 -18.105 1.00 88.06 228 ARG A O 1
ATOM 1648 N N . SER A 1 229 ? 3.589 3.974 -18.280 1.00 90.31 229 SER A N 1
ATOM 1649 C CA . SER A 1 229 ? 3.623 3.317 -16.973 1.00 90.31 229 SER A CA 1
ATOM 1650 C C . SER A 1 229 ? 3.567 1.810 -17.187 1.00 90.31 229 SER A C 1
ATOM 1652 O O . SER A 1 229 ? 2.766 1.300 -17.969 1.00 90.31 229 SER A O 1
ATOM 1654 N N . LEU A 1 230 ? 4.485 1.101 -16.549 1.00 92.81 230 LEU A N 1
ATOM 1655 C CA . LEU A 1 230 ? 4.617 -0.346 -16.598 1.00 92.81 230 LEU A CA 1
ATOM 1656 C C . LEU A 1 230 ? 4.052 -0.899 -15.301 1.00 92.81 230 LEU A C 1
ATOM 1658 O O . LEU A 1 230 ? 4.621 -0.656 -14.240 1.00 92.81 230 LEU A O 1
ATOM 1662 N N . VAL A 1 231 ? 2.939 -1.618 -15.386 1.00 91.81 231 VAL A N 1
ATOM 1663 C CA . VAL A 1 231 ? 2.205 -2.088 -14.211 1.00 91.81 231 VAL A CA 1
ATOM 1664 C C . VAL A 1 231 ? 2.308 -3.599 -14.120 1.00 91.81 231 VAL A C 1
ATOM 1666 O O . VAL A 1 231 ? 1.976 -4.304 -15.070 1.00 91.81 231 VAL A O 1
ATOM 1669 N N . PHE A 1 232 ? 2.793 -4.088 -12.985 1.00 91.38 232 PHE A N 1
ATOM 1670 C CA . PHE A 1 232 ? 3.052 -5.496 -12.718 1.00 91.38 232 PHE A CA 1
ATOM 1671 C C . PHE A 1 232 ? 2.142 -5.985 -11.601 1.00 91.38 232 PHE A C 1
ATOM 1673 O O . PHE A 1 232 ? 2.239 -5.525 -10.460 1.00 91.38 232 PHE A O 1
ATOM 1680 N N . ASP A 1 233 ? 1.267 -6.927 -11.936 1.00 89.06 233 ASP A N 1
ATOM 1681 C CA . ASP A 1 233 ? 0.320 -7.515 -10.996 1.00 89.06 233 ASP A CA 1
ATOM 1682 C C . ASP A 1 233 ? 0.932 -8.720 -10.290 1.00 89.06 233 ASP A C 1
ATOM 1684 O O . ASP A 1 233 ? 1.708 -9.478 -10.875 1.00 89.06 233 ASP A O 1
ATOM 1688 N N . TYR A 1 234 ? 0.520 -8.946 -9.047 1.00 88.62 234 TYR A N 1
ATOM 1689 C CA . TYR A 1 234 ? 0.980 -10.053 -8.215 1.00 88.62 234 TYR A CA 1
ATOM 1690 C C . TYR A 1 234 ? -0.201 -10.871 -7.705 1.00 88.62 234 TYR A C 1
ATOM 1692 O O . TYR A 1 234 ? -1.325 -10.380 -7.619 1.00 88.62 234 TYR A O 1
ATOM 1700 N N . ALA A 1 235 ? 0.067 -12.123 -7.328 1.00 87.94 235 ALA A N 1
ATOM 1701 C CA . ALA A 1 235 ? -0.942 -12.975 -6.700 1.00 87.94 235 ALA A CA 1
ATOM 1702 C C . ALA A 1 235 ? -1.458 -12.378 -5.377 1.00 87.94 235 ALA A C 1
ATOM 1704 O O . ALA A 1 235 ? -2.636 -12.526 -5.055 1.00 87.94 235 ALA A O 1
ATOM 1705 N N . SER A 1 236 ? -0.582 -11.665 -4.657 1.00 84.88 236 SER A N 1
ATOM 1706 C CA . SER A 1 236 ? -0.883 -11.004 -3.387 1.00 84.88 236 SER A CA 1
ATOM 1707 C C . SER A 1 236 ? -0.206 -9.639 -3.273 1.00 84.88 236 SER A C 1
ATOM 1709 O O . SER A 1 236 ? 0.939 -9.449 -3.705 1.00 84.88 236 SER A O 1
ATOM 1711 N N . GLY A 1 237 ? -0.896 -8.716 -2.604 1.00 83.06 237 GLY A N 1
ATOM 1712 C CA . GLY A 1 237 ? -0.420 -7.359 -2.355 1.00 83.06 237 GLY A CA 1
ATOM 1713 C C . GLY A 1 237 ? -0.662 -6.393 -3.517 1.00 83.06 237 GLY A C 1
ATOM 1714 O O . GLY A 1 237 ? -1.302 -6.755 -4.508 1.00 83.06 237 GLY A O 1
ATOM 1715 N N . PRO A 1 238 ? -0.171 -5.148 -3.390 1.00 84.31 238 PRO A N 1
ATOM 1716 C CA . PRO A 1 238 ? -0.352 -4.136 -4.418 1.00 84.31 238 PRO A CA 1
ATOM 1717 C C . PRO A 1 238 ? 0.483 -4.444 -5.666 1.00 84.31 238 PRO A C 1
ATOM 1719 O O . PRO A 1 238 ? 1.537 -5.089 -5.595 1.00 84.31 238 PRO A O 1
ATOM 1722 N N . ALA A 1 239 ? -0.000 -3.954 -6.807 1.00 87.69 239 ALA A N 1
ATOM 1723 C CA . ALA A 1 239 ? 0.752 -3.943 -8.051 1.00 87.69 239 ALA A CA 1
ATOM 1724 C C . ALA A 1 239 ? 1.968 -3.009 -7.942 1.00 87.69 239 ALA A C 1
ATOM 1726 O O . ALA A 1 239 ? 2.002 -2.077 -7.135 1.00 87.69 239 ALA A O 1
ATOM 1727 N N . VAL A 1 240 ? 2.972 -3.249 -8.781 1.00 88.94 240 VAL A N 1
ATOM 1728 C CA . VAL A 1 240 ? 4.129 -2.359 -8.923 1.00 88.94 240 VAL A CA 1
ATOM 1729 C C . VAL A 1 240 ? 3.959 -1.546 -10.190 1.00 88.94 240 VAL A C 1
ATOM 1731 O O . VAL A 1 240 ? 3.812 -2.119 -11.263 1.00 88.94 240 VAL A O 1
ATOM 1734 N N . SER A 1 241 ? 4.019 -0.221 -10.066 1.00 88.69 241 SER A N 1
ATOM 1735 C CA . SER A 1 241 ? 4.102 0.684 -11.212 1.00 88.69 241 SER A CA 1
ATOM 1736 C C . SER A 1 241 ? 5.527 1.204 -11.355 1.00 88.69 241 SER A C 1
ATOM 1738 O O . SER A 1 241 ? 6.113 1.695 -10.387 1.00 88.69 241 SER A O 1
ATOM 1740 N N . ILE A 1 242 ? 6.070 1.117 -12.566 1.00 90.25 242 ILE A N 1
ATOM 1741 C CA . ILE A 1 242 ? 7.310 1.779 -12.964 1.00 90.25 242 ILE A CA 1
ATOM 1742 C C . ILE A 1 242 ? 6.970 2.755 -14.065 1.00 90.25 242 ILE A C 1
ATOM 1744 O O . ILE A 1 242 ? 6.520 2.378 -15.146 1.00 90.25 242 ILE A O 1
ATOM 1748 N N . ASP A 1 243 ? 7.229 4.017 -13.799 1.00 88.69 243 ASP A N 1
ATOM 1749 C CA . ASP A 1 243 ? 7.054 5.049 -14.785 1.00 88.69 243 ASP A CA 1
ATOM 1750 C C . ASP A 1 243 ? 8.310 5.202 -15.656 1.00 88.69 243 ASP A C 1
ATOM 1752 O O . ASP A 1 243 ? 9.442 5.183 -15.164 1.00 88.69 243 ASP A O 1
ATOM 1756 N N . VAL A 1 244 ? 8.089 5.389 -16.955 1.00 90.19 244 VAL A N 1
ATOM 1757 C CA . VAL A 1 244 ? 9.097 5.591 -17.997 1.00 90.19 244 VAL A CA 1
ATOM 1758 C C . VAL A 1 244 ? 8.991 7.025 -18.515 1.00 90.19 244 VAL A C 1
ATOM 1760 O O . VAL A 1 244 ? 7.991 7.383 -19.140 1.00 90.19 244 VAL A O 1
ATOM 1763 N N . PHE A 1 245 ? 10.029 7.832 -18.298 1.00 85.62 245 PHE A N 1
ATOM 1764 C CA . PHE A 1 245 ? 10.132 9.224 -18.751 1.00 85.62 245 PHE A CA 1
ATOM 1765 C C . PHE A 1 245 ? 11.224 9.384 -19.790 1.00 85.62 245 PHE A C 1
ATOM 1767 O O . PHE A 1 245 ? 12.406 9.483 -19.463 1.00 85.62 245 PHE A O 1
ATOM 1774 N N . VAL A 1 246 ? 10.831 9.464 -21.056 1.00 81.62 246 VAL A N 1
ATOM 1775 C CA . VAL A 1 246 ? 11.793 9.644 -22.145 1.00 81.62 246 VAL A CA 1
ATOM 1776 C C . VAL A 1 246 ? 12.306 11.087 -22.155 1.00 81.62 246 VAL A C 1
ATOM 1778 O O . VAL A 1 246 ? 11.518 12.034 -22.248 1.00 81.62 246 VAL A O 1
ATOM 1781 N N . GLY A 1 247 ? 13.632 11.258 -22.090 1.00 77.38 247 GLY A N 1
ATOM 1782 C CA . GLY A 1 247 ? 14.283 12.575 -22.075 1.00 77.38 247 GLY A CA 1
ATOM 1783 C C . GLY A 1 247 ? 14.367 13.230 -20.692 1.00 77.38 247 GLY A C 1
ATOM 1784 O O . GLY A 1 247 ? 14.596 14.433 -20.600 1.00 77.38 247 GLY A O 1
ATOM 1785 N N . CYS A 1 248 ? 14.172 12.451 -19.629 1.00 79.50 248 CYS A N 1
ATOM 1786 C CA . CYS A 1 248 ? 14.301 12.866 -18.236 1.00 79.50 248 CYS A CA 1
ATOM 1787 C C . CYS A 1 248 ? 15.552 12.233 -17.595 1.00 79.50 248 CYS A C 1
ATOM 1789 O O . CYS A 1 248 ? 16.209 11.381 -18.181 1.00 79.50 248 CYS A O 1
ATOM 1791 N N . THR A 1 249 ? 15.928 12.617 -16.378 1.00 83.69 249 THR A N 1
ATOM 1792 C CA . THR A 1 249 ? 16.855 11.820 -15.560 1.00 83.69 249 THR A CA 1
ATOM 1793 C C . THR A 1 249 ? 16.390 11.884 -14.110 1.00 83.69 249 THR A C 1
ATOM 1795 O O . THR A 1 249 ? 16.340 12.988 -13.585 1.00 83.69 249 THR A O 1
ATOM 1798 N N . PRO A 1 250 ? 16.078 10.756 -13.447 1.00 86.44 250 PRO A N 1
ATOM 1799 C CA . PRO A 1 250 ? 16.074 9.385 -13.966 1.00 86.44 250 PRO A CA 1
ATOM 1800 C C . PRO A 1 250 ? 14.966 9.147 -15.008 1.00 86.44 250 PRO A C 1
ATOM 1802 O O . PRO A 1 250 ? 13.883 9.716 -14.918 1.00 86.44 250 PRO A O 1
ATOM 1805 N N . GLU A 1 251 ? 15.232 8.286 -15.993 1.00 88.94 251 GLU A N 1
ATOM 1806 C CA . GLU A 1 251 ? 14.229 7.894 -16.997 1.00 88.94 251 GLU A CA 1
ATOM 1807 C C . GLU A 1 251 ? 13.291 6.777 -16.513 1.00 88.94 251 GLU A C 1
ATOM 1809 O O . GLU A 1 251 ? 12.224 6.598 -17.091 1.00 88.94 251 GLU A O 1
ATOM 1814 N N . LEU A 1 252 ? 13.662 6.022 -15.473 1.00 90.25 252 LEU A N 1
ATOM 1815 C CA . LEU A 1 252 ? 12.800 5.014 -14.849 1.00 90.25 252 LEU A CA 1
ATOM 1816 C C . LEU A 1 252 ? 12.600 5.326 -13.373 1.00 90.25 252 LEU A C 1
ATOM 1818 O O . LEU A 1 252 ? 13.575 5.462 -12.628 1.00 90.25 252 LEU A O 1
ATOM 1822 N N . MET A 1 253 ? 11.344 5.366 -12.940 1.00 87.81 253 MET A N 1
ATOM 1823 C CA . MET A 1 253 ? 10.975 5.623 -11.551 1.00 87.81 253 MET A CA 1
ATOM 1824 C C . MET A 1 253 ? 9.972 4.586 -11.053 1.00 87.81 253 MET A C 1
ATOM 1826 O O . MET A 1 253 ? 8.847 4.518 -11.535 1.00 87.81 253 MET A O 1
ATOM 1830 N N . GLY A 1 254 ? 10.384 3.789 -10.069 1.00 87.88 254 GLY A N 1
ATOM 1831 C CA . GLY A 1 254 ? 9.491 2.973 -9.251 1.00 87.88 254 GLY A CA 1
ATOM 1832 C C . GLY A 1 254 ? 9.285 3.596 -7.869 1.00 87.88 254 GLY A C 1
ATOM 1833 O O . GLY A 1 254 ? 9.771 4.690 -7.571 1.00 87.88 254 GLY A O 1
ATOM 1834 N N . ALA A 1 255 ? 8.586 2.876 -6.991 1.00 84.00 255 ALA A N 1
ATOM 1835 C CA . ALA A 1 255 ? 8.268 3.375 -5.655 1.00 84.00 255 ALA A CA 1
ATOM 1836 C C . ALA A 1 255 ? 9.512 3.627 -4.780 1.00 84.00 255 ALA A C 1
ATOM 1838 O O . ALA A 1 255 ? 9.620 4.695 -4.187 1.00 84.00 255 ALA A O 1
ATOM 1839 N N . GLY A 1 256 ? 10.470 2.693 -4.713 1.00 87.00 256 GLY A N 1
ATOM 1840 C CA . GLY A 1 256 ? 11.683 2.841 -3.890 1.00 87.00 256 GLY A CA 1
ATOM 1841 C C . GLY A 1 256 ? 13.002 2.864 -4.663 1.00 87.00 256 GLY A C 1
ATOM 1842 O O . GLY A 1 256 ? 14.017 3.304 -4.119 1.00 87.00 256 GLY A O 1
ATOM 1843 N N . ARG A 1 257 ? 12.996 2.464 -5.939 1.00 90.44 257 ARG A N 1
ATOM 1844 C CA . ARG A 1 257 ? 14.169 2.447 -6.825 1.00 90.44 257 ARG A CA 1
ATOM 1845 C C . ARG A 1 257 ? 13.948 3.295 -8.069 1.00 90.44 257 ARG A C 1
ATOM 1847 O O . ARG A 1 257 ? 12.827 3.428 -8.553 1.00 90.44 257 ARG A O 1
ATOM 1854 N N . GLN A 1 258 ? 15.037 3.816 -8.617 1.00 90.94 258 GLN A N 1
ATOM 1855 C CA . GLN A 1 258 ? 15.066 4.517 -9.898 1.00 90.94 258 GLN A CA 1
ATOM 1856 C C . GLN A 1 258 ? 16.272 4.063 -10.724 1.00 90.94 258 GLN A C 1
ATOM 1858 O O . GLN A 1 258 ? 17.283 3.637 -10.161 1.00 90.94 258 GLN A O 1
ATOM 1863 N N . ALA A 1 259 ? 16.189 4.177 -12.048 1.00 91.94 259 ALA A N 1
ATOM 1864 C CA . ALA A 1 259 ? 17.319 3.943 -12.943 1.00 91.94 259 ALA A CA 1
ATOM 1865 C C . ALA A 1 259 ? 17.526 5.141 -13.870 1.00 91.94 259 ALA A C 1
ATOM 1867 O O . ALA A 1 259 ? 16.576 5.768 -14.344 1.00 91.94 259 ALA A O 1
ATOM 1868 N N . LYS A 1 260 ? 18.799 5.467 -14.122 1.00 90.50 260 LYS A N 1
ATOM 1869 C CA . LYS A 1 260 ? 19.175 6.654 -14.899 1.00 90.50 260 LYS A CA 1
ATOM 1870 C C . LYS A 1 260 ? 18.619 6.603 -16.320 1.00 90.50 260 LYS A C 1
ATOM 1872 O O . LYS A 1 260 ? 18.164 7.633 -16.797 1.00 90.50 260 LYS A O 1
ATOM 1877 N N . SER A 1 261 ? 18.659 5.435 -16.963 1.00 90.12 261 SER A N 1
ATOM 1878 C CA . SER A 1 261 ? 18.218 5.265 -18.34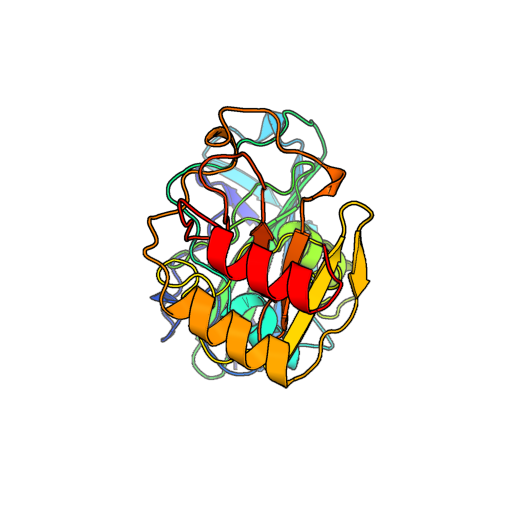6 1.00 90.12 261 SER A CA 1
ATOM 1879 C C . SER A 1 261 ? 17.137 4.198 -18.490 1.00 90.12 261 SER A C 1
ATOM 1881 O O . SER A 1 261 ? 17.211 3.138 -17.870 1.00 90.12 261 SER A O 1
ATOM 1883 N N . ALA A 1 262 ? 16.177 4.483 -19.366 1.00 91.81 262 ALA A N 1
ATOM 1884 C CA . ALA A 1 262 ? 15.130 3.590 -19.828 1.00 91.81 262 ALA A CA 1
ATOM 1885 C C . ALA A 1 262 ? 15.424 3.011 -21.219 1.00 91.81 262 ALA A C 1
ATOM 1887 O O . ALA A 1 262 ? 14.577 2.305 -21.757 1.00 91.81 262 ALA A O 1
ATOM 1888 N N . ALA A 1 263 ? 16.579 3.302 -21.832 1.00 92.44 263 ALA A N 1
ATOM 1889 C CA . ALA A 1 263 ? 16.837 2.987 -23.240 1.00 92.44 263 ALA A CA 1
ATOM 1890 C C . ALA A 1 263 ? 16.557 1.515 -23.628 1.00 92.44 263 ALA A C 1
ATOM 1892 O O . ALA A 1 263 ? 15.869 1.309 -24.631 1.00 92.44 263 ALA A O 1
ATOM 1893 N N . PRO A 1 264 ? 16.968 0.497 -22.840 1.00 94.38 264 PRO A N 1
ATOM 1894 C CA . PRO A 1 264 ? 16.635 -0.899 -23.140 1.00 94.38 264 PRO A CA 1
ATOM 1895 C C . PRO A 1 264 ? 15.126 -1.186 -23.113 1.00 94.38 264 PRO A C 1
ATOM 1897 O O . PRO A 1 264 ? 14.610 -1.920 -23.947 1.00 94.38 264 PRO A O 1
ATOM 1900 N N . ILE A 1 265 ? 14.399 -0.562 -22.185 1.00 95.12 265 ILE A N 1
ATOM 1901 C CA . ILE A 1 265 ? 12.944 -0.698 -22.061 1.00 95.12 265 ILE A CA 1
ATOM 1902 C C . ILE A 1 265 ? 12.234 0.011 -23.212 1.00 95.12 265 ILE A C 1
ATOM 1904 O O . ILE A 1 265 ? 11.324 -0.545 -23.817 1.00 95.12 265 ILE A O 1
ATOM 1908 N N . VAL A 1 266 ? 12.675 1.218 -23.562 1.00 92.75 266 VAL A N 1
ATOM 1909 C CA . VAL A 1 266 ? 12.151 1.984 -24.699 1.00 92.75 266 VAL A CA 1
ATOM 1910 C C . VAL A 1 266 ? 12.326 1.216 -26.011 1.00 92.75 266 VAL A C 1
ATOM 1912 O O . VAL A 1 266 ? 11.412 1.224 -26.834 1.00 92.75 266 VAL A O 1
ATOM 1915 N N . ALA A 1 267 ? 13.457 0.532 -26.207 1.00 94.44 267 ALA A N 1
ATOM 1916 C CA . ALA A 1 267 ? 13.674 -0.319 -27.376 1.00 94.44 267 ALA A CA 1
ATOM 1917 C C . ALA A 1 267 ? 12.645 -1.459 -27.439 1.00 94.44 267 ALA A C 1
ATOM 1919 O O . ALA A 1 267 ? 11.912 -1.553 -28.423 1.00 94.44 267 ALA A O 1
ATOM 1920 N N . LEU A 1 268 ? 12.494 -2.225 -26.350 1.00 95.81 268 LEU A N 1
ATOM 1921 C CA . LEU A 1 268 ? 11.519 -3.319 -26.261 1.00 95.81 268 LEU A CA 1
ATOM 1922 C C . LEU A 1 268 ? 10.084 -2.848 -26.519 1.00 95.81 268 LEU A C 1
ATOM 1924 O O . LEU A 1 268 ? 9.336 -3.479 -27.265 1.00 95.81 268 LEU A O 1
ATOM 1928 N N . LEU A 1 269 ? 9.688 -1.722 -25.923 1.00 93.81 269 LEU A N 1
ATOM 1929 C CA . LEU A 1 269 ? 8.349 -1.170 -26.110 1.00 93.81 269 LEU A CA 1
ATOM 1930 C C . LEU A 1 269 ? 8.115 -0.722 -27.560 1.00 93.81 269 LEU A C 1
ATOM 1932 O O . LEU A 1 269 ? 7.033 -0.960 -28.093 1.00 93.81 269 LEU A O 1
ATOM 1936 N N . ARG A 1 270 ? 9.112 -0.118 -28.218 1.00 93.25 270 ARG A N 1
ATOM 1937 C CA . ARG A 1 270 ? 9.013 0.302 -29.625 1.00 93.25 270 ARG A CA 1
ATOM 1938 C C . ARG A 1 270 ? 8.917 -0.889 -30.574 1.00 93.25 270 ARG A C 1
ATOM 1940 O O . ARG A 1 270 ? 8.033 -0.911 -31.422 1.00 93.25 270 ARG A O 1
ATOM 1947 N N . GLU A 1 271 ? 9.775 -1.891 -30.404 1.00 95.25 271 GLU A N 1
ATOM 1948 C CA . GLU A 1 271 ? 9.777 -3.119 -31.216 1.00 95.25 271 GLU A CA 1
ATOM 1949 C C . GLU A 1 271 ? 8.439 -3.866 -31.156 1.00 95.25 271 GLU A C 1
ATOM 1951 O O . GLU A 1 271 ? 8.052 -4.536 -32.110 1.00 95.25 271 GLU A O 1
ATOM 1956 N N . ASN A 1 272 ? 7.703 -3.706 -30.055 1.00 94.31 272 ASN A N 1
ATOM 1957 C CA . ASN A 1 272 ? 6.412 -4.346 -29.830 1.00 94.31 272 ASN A CA 1
ATOM 1958 C C . ASN A 1 272 ? 5.211 -3.395 -30.036 1.00 94.31 272 ASN A C 1
ATOM 1960 O O . ASN A 1 272 ? 4.086 -3.739 -29.675 1.00 94.31 272 ASN A O 1
ATOM 1964 N N . GLY A 1 273 ? 5.417 -2.199 -30.605 1.00 91.06 273 GLY A N 1
ATOM 1965 C CA . GLY A 1 273 ? 4.338 -1.273 -30.979 1.00 91.06 273 GLY A CA 1
ATOM 1966 C C . GLY A 1 273 ? 3.653 -0.551 -29.810 1.00 91.06 273 GLY A C 1
ATOM 1967 O O . GLY A 1 273 ? 2.487 -0.155 -29.916 1.00 91.06 273 GLY A O 1
ATOM 1968 N N . TYR A 1 274 ? 4.339 -0.393 -28.676 1.00 88.62 274 TYR A N 1
ATOM 1969 C CA . TYR A 1 274 ? 3.870 0.372 -27.513 1.00 88.62 274 TYR A CA 1
ATOM 1970 C C . TYR A 1 274 ? 4.367 1.823 -27.500 1.00 88.62 274 TYR A C 1
ATOM 1972 O O . TYR A 1 274 ? 3.833 2.626 -26.732 1.00 88.62 274 TYR A O 1
ATOM 1980 N N . LEU A 1 275 ? 5.344 2.174 -28.341 1.00 84.75 275 LEU A N 1
ATOM 1981 C CA . LEU A 1 275 ? 5.936 3.511 -28.479 1.00 84.75 275 LEU A CA 1
ATOM 1982 C C . LEU A 1 275 ? 5.995 3.963 -29.934 1.00 84.75 275 LEU A C 1
ATOM 1984 O O . LEU A 1 275 ? 6.218 3.092 -30.801 1.00 84.75 275 LEU A O 1
#

Secondary structure (DSSP, 8-state):
-------SEEE--SS---SPP-STTTTTSSS-SS--SEEEEEEEEEEETTTTT-TT-EEE--EEEE--S-GGGHHHHHHTBPBPPSSPPPPP----EEEEEEEEEEETTEEEEEEEEE-TT--S-EE-SS-EEPS-SHHHHHHHHHHTSPPPPPP--SSPPP--BTTTTT-SS-S--SEEEEE-TT--EEPPPHHHHHHHHHHHHHS--EE---GGG--S---GGG-EEEEEE-SSSPPEEEEE-TTSSSSEE-SSEEES--HHHHHHHHHTT--